Protein AF-M7SM71-F1 (afdb_monomer)

Secondary structure (DSSP, 8-state):
----HHHHHHHHHHHHHHTPPEEEEEEE-TTTTHHHHHHHHHHHH--TT--EEEEEEEGGGHHHHTTT-SEEEE--SEE-TT--EEEETTHHHHHHHHHHH-TT-EEEEE--GGGB--SS-GGGS---B--THHHHHHHHTTT-TTHHHHHHHHHH--SS-------B-EEEEPGGG--EEEETTEEE-HHHHHHHHHHHHHHHHHHHTT-

Organism: Eutypa lata (strain UCR-EL1) (NCBI:txid1287681)

Foldseek 3Di:
DAQDPLVLVVVQVCCVVVVDADEEEFEQEPDPRRSVVNVVSNVVPHDPSRRYHYDYDHLVCLLVSLAPDQEDEEEAQAAELQGKGKAFPSPQVNLVSNCVRPVNHAYEYEYALVRQAAHDDPVVDDFDWDDLVSRLVSCVVVVPPPSVVQVCQVPVVDDPDHDDGTDGTIDIDDLVSHDWYQYPVGIDHSVRSNVSNNVVNVVCCVPPVVD

Sequence (211 aa):
MSSSSTISSSLLESAAALDITLDLRILESRPKCEGASLAAKLLEAAEEKTKLAITLYTDSSAALAADGVDIVLLGADRISAEGDVSNKTGSLPTILSARHVAPDVKIVILSETEKIAGPGSASEHVVEDNDPLEVTAAWDAAGVRGQAAIESSLRSGSGTKRVTVKNIYFEWVPARLIDAYVTEQGLWSSKDIARRSQWIGREMDRFFKDL

Structure (mmCIF, N/CA/C/O backbone):
data_AF-M7SM71-F1
#
_entry.id   AF-M7SM71-F1
#
loop_
_atom_site.group_PDB
_atom_site.id
_atom_site.type_symbol
_atom_site.label_atom_id
_atom_site.label_alt_id
_atom_site.label_comp_id
_atom_site.label_asym_id
_atom_site.label_entity_id
_atom_site.label_seq_id
_atom_site.pdbx_PDB_ins_code
_atom_site.Cartn_x
_atom_site.Cartn_y
_atom_site.Cartn_z
_atom_site.occupancy
_atom_site.B_iso_or_equiv
_atom_site.auth_seq_id
_atom_site.auth_comp_id
_atom_site.auth_asym_id
_atom_site.auth_atom_id
_atom_site.pdbx_PDB_model_num
ATOM 1 N N . MET A 1 1 ? 3.787 -1.892 2.020 1.00 77.75 1 MET A N 1
ATOM 2 C CA . MET A 1 1 ? 4.105 -1.536 0.623 1.00 77.75 1 MET A CA 1
ATOM 3 C C . MET A 1 1 ? 4.899 -0.243 0.552 1.00 77.75 1 MET A C 1
ATOM 5 O O . MET A 1 1 ? 6.058 -0.309 0.165 1.00 77.75 1 MET A O 1
ATOM 9 N N . SER A 1 2 ? 4.330 0.905 0.938 1.00 82.88 2 SER A N 1
ATOM 10 C CA . SER A 1 2 ? 5.046 2.191 0.999 1.00 82.88 2 SER A CA 1
ATOM 11 C C . SER A 1 2 ? 5.462 2.554 2.428 1.00 82.88 2 SER A C 1
ATOM 13 O O . SER A 1 2 ? 4.875 2.070 3.399 1.00 82.88 2 SER A O 1
ATOM 15 N N . SER A 1 3 ? 6.473 3.415 2.568 1.00 84.50 3 SER A N 1
ATOM 16 C CA . SER A 1 3 ? 6.892 3.967 3.865 1.00 84.50 3 SER A CA 1
ATOM 17 C C . SER A 1 3 ? 6.074 5.219 4.204 1.00 84.50 3 SER A C 1
ATOM 19 O O . SER A 1 3 ? 6.547 6.342 4.047 1.00 84.50 3 SER A O 1
ATOM 21 N N . SER A 1 4 ? 4.829 5.024 4.646 1.00 86.38 4 SER A N 1
ATOM 22 C CA . SER A 1 4 ? 3.925 6.113 5.044 1.00 86.38 4 SER A CA 1
ATOM 23 C C . SER A 1 4 ? 4.070 6.455 6.527 1.00 86.38 4 SER A C 1
ATOM 25 O O . SER A 1 4 ? 3.832 5.606 7.387 1.00 86.38 4 SER A O 1
ATOM 27 N N . SER A 1 5 ? 4.413 7.714 6.819 1.00 86.31 5 SER A N 1
ATOM 28 C CA . SER A 1 5 ? 4.486 8.227 8.193 1.00 86.31 5 SER A CA 1
ATOM 29 C C . SER A 1 5 ? 3.117 8.235 8.878 1.00 86.31 5 SER A C 1
ATOM 31 O O . SER A 1 5 ? 3.018 7.873 10.047 1.00 86.31 5 SER A O 1
ATOM 33 N N . THR A 1 6 ? 2.056 8.584 8.142 1.00 88.75 6 THR A N 1
ATOM 34 C CA . THR A 1 6 ? 0.675 8.573 8.648 1.00 88.75 6 THR A CA 1
ATOM 35 C C . THR A 1 6 ? 0.285 7.172 9.108 1.00 88.75 6 THR A C 1
ATOM 37 O O . THR A 1 6 ? -0.186 7.004 10.227 1.00 88.75 6 THR A O 1
ATOM 40 N N . ILE A 1 7 ? 0.576 6.143 8.299 1.00 91.25 7 ILE A N 1
ATOM 41 C CA . ILE A 1 7 ? 0.331 4.748 8.690 1.00 91.25 7 ILE A CA 1
ATOM 42 C C . ILE A 1 7 ? 1.137 4.374 9.931 1.00 91.25 7 ILE A C 1
ATOM 44 O O . ILE A 1 7 ? 0.566 3.816 10.865 1.00 91.25 7 ILE A O 1
ATOM 48 N N . SER A 1 8 ? 2.443 4.662 9.962 1.00 91.69 8 SER A N 1
ATOM 49 C CA . SER A 1 8 ? 3.270 4.257 11.103 1.00 91.69 8 SER A CA 1
ATOM 50 C C . SER A 1 8 ? 2.805 4.889 12.412 1.00 91.69 8 SER A C 1
ATOM 52 O O . SER A 1 8 ? 2.665 4.175 13.402 1.00 91.69 8 SER A O 1
ATOM 54 N N . SER A 1 9 ? 2.511 6.193 12.413 1.00 91.12 9 SER A N 1
ATOM 55 C CA . SER A 1 9 ? 2.060 6.887 13.621 1.00 91.12 9 SER A CA 1
ATOM 56 C C . SER A 1 9 ? 0.685 6.393 14.064 1.00 91.12 9 SER A C 1
ATOM 58 O O . SER A 1 9 ? 0.521 6.019 15.222 1.00 91.12 9 SER A O 1
ATOM 60 N N . SER A 1 10 ? -0.280 6.280 13.143 1.00 91.94 10 SER A N 1
ATOM 61 C CA . SER A 1 10 ? -1.628 5.815 13.486 1.00 91.94 10 SER A CA 1
ATOM 62 C C . SER A 1 10 ? -1.653 4.378 14.009 1.00 91.94 10 SER A C 1
ATOM 64 O O . SER A 1 10 ? -2.439 4.082 14.908 1.00 91.94 10 SER A O 1
ATOM 66 N N . LEU A 1 11 ? -0.807 3.480 13.489 1.00 93.25 11 LEU A N 1
ATOM 67 C CA . LEU A 1 11 ? -0.707 2.109 13.998 1.00 93.25 11 LEU A CA 1
ATOM 68 C C . LEU A 1 11 ? -0.193 2.081 15.442 1.00 93.25 11 LEU A C 1
ATOM 70 O O . LEU A 1 11 ? -0.807 1.433 16.288 1.00 93.25 11 LEU A O 1
ATOM 74 N N . LEU A 1 12 ? 0.894 2.799 15.737 1.00 92.00 12 LEU A N 1
ATOM 75 C CA . LEU A 1 12 ? 1.479 2.827 17.080 1.00 92.00 12 LEU A CA 1
ATOM 76 C C . LEU A 1 12 ? 0.549 3.501 18.096 1.00 92.00 12 LEU A C 1
ATOM 78 O O . LEU A 1 12 ? 0.342 2.965 19.185 1.00 92.00 12 LEU A O 1
ATOM 82 N N . GLU A 1 13 ? -0.079 4.618 17.723 1.00 90.69 13 GLU A N 1
ATOM 83 C CA . GLU A 1 13 ? -1.084 5.286 18.555 1.00 90.69 13 GLU A CA 1
ATOM 84 C C . GLU A 1 13 ? -2.281 4.371 18.836 1.00 90.69 13 GLU A C 1
ATOM 86 O O . GLU A 1 13 ? -2.725 4.265 19.980 1.00 90.69 13 GLU A O 1
ATOM 91 N N . SER A 1 14 ? -2.771 3.650 17.821 1.00 89.81 14 SER A N 1
ATOM 92 C CA . SER A 1 14 ? -3.887 2.710 17.983 1.00 89.81 14 SER A CA 1
ATOM 93 C C . SER A 1 14 ? -3.518 1.537 18.891 1.00 89.81 14 SER A C 1
ATOM 95 O O . SER A 1 14 ? -4.311 1.162 19.753 1.00 89.81 14 SER A O 1
ATOM 97 N N . ALA A 1 15 ? -2.313 0.978 18.744 1.00 91.06 15 ALA A N 1
ATOM 98 C CA . ALA A 1 15 ? -1.826 -0.090 19.615 1.00 91.06 15 ALA A CA 1
ATOM 99 C C . ALA A 1 15 ? -1.763 0.360 21.079 1.00 91.06 15 ALA A C 1
ATOM 101 O O . ALA A 1 15 ? -2.230 -0.353 21.968 1.00 91.06 15 ALA A O 1
ATOM 102 N N . ALA A 1 16 ? -1.236 1.564 21.322 1.00 88.31 16 ALA A N 1
ATOM 103 C CA . ALA A 1 16 ? -1.127 2.136 22.658 1.00 88.31 16 ALA A CA 1
ATOM 104 C C . ALA A 1 16 ? -2.496 2.466 23.274 1.00 88.31 16 ALA A C 1
ATOM 106 O O . ALA A 1 16 ? -2.696 2.243 24.468 1.00 88.31 16 ALA A O 1
ATOM 107 N N . ALA A 1 17 ? -3.434 2.983 22.477 1.00 90.38 17 ALA A N 1
ATOM 108 C CA . ALA A 1 17 ? -4.760 3.376 22.946 1.00 90.38 17 ALA A CA 1
ATOM 109 C C . ALA A 1 17 ? -5.690 2.182 23.217 1.00 90.38 17 ALA A C 1
ATOM 111 O O . ALA A 1 17 ? -6.542 2.266 24.101 1.00 90.38 17 ALA A O 1
ATOM 112 N N . LEU A 1 18 ? -5.549 1.088 22.460 1.00 90.00 18 LEU A N 1
ATOM 113 C CA . LEU A 1 18 ? -6.471 -0.054 22.502 1.00 90.00 18 LEU A CA 1
ATOM 114 C C . LEU A 1 18 ? -5.925 -1.277 23.264 1.00 90.00 18 LEU A C 1
ATOM 116 O O . LEU A 1 18 ? -6.664 -2.243 23.429 1.00 90.00 18 LEU A O 1
ATOM 120 N N . ASP A 1 19 ? -4.665 -1.252 23.717 1.00 87.00 19 ASP A N 1
ATOM 121 C CA . ASP A 1 19 ? -3.950 -2.392 24.333 1.00 87.00 19 ASP A CA 1
ATOM 122 C C . ASP A 1 19 ? -4.073 -3.698 23.518 1.00 87.00 19 ASP A C 1
ATOM 124 O O . ASP A 1 19 ? -4.274 -4.798 24.042 1.00 87.00 19 ASP A O 1
ATOM 128 N N . ILE A 1 20 ? -3.954 -3.567 22.196 1.00 91.25 20 ILE A N 1
ATOM 129 C CA . ILE A 1 20 ? -3.997 -4.686 21.251 1.00 91.25 20 ILE A CA 1
ATOM 130 C C . ILE A 1 20 ? -2.592 -5.133 20.852 1.00 91.25 20 ILE A C 1
ATOM 132 O O . ILE A 1 20 ? -1.638 -4.355 20.865 1.00 91.25 20 ILE A O 1
ATOM 136 N N . THR A 1 21 ? -2.478 -6.395 20.442 1.00 92.69 21 THR A N 1
ATOM 137 C CA . THR A 1 21 ? -1.297 -6.883 19.726 1.00 92.69 21 THR A CA 1
ATOM 138 C C . THR A 1 21 ? -1.461 -6.601 18.240 1.00 92.69 21 THR A C 1
ATOM 140 O O . THR A 1 21 ? -2.446 -7.028 17.640 1.00 92.69 21 THR A O 1
ATOM 143 N N . LEU A 1 22 ? -0.489 -5.919 17.640 1.00 94.50 22 LEU A N 1
ATOM 144 C CA . LEU A 1 22 ? -0.409 -5.746 16.195 1.00 94.50 22 LEU A CA 1
ATOM 145 C C . LEU A 1 22 ? 0.432 -6.869 15.581 1.00 94.50 22 LEU A C 1
ATOM 147 O O . LEU A 1 22 ? 1.632 -6.945 15.841 1.00 94.50 22 LEU A O 1
ATOM 151 N N . ASP A 1 23 ? -0.186 -7.703 14.744 1.00 96.25 23 ASP A N 1
ATOM 152 C CA . ASP A 1 23 ? 0.516 -8.583 13.801 1.00 96.25 23 ASP A CA 1
ATOM 153 C C . ASP A 1 23 ? 0.540 -7.908 12.424 1.00 96.25 23 ASP A C 1
ATOM 155 O O . ASP A 1 23 ? -0.472 -7.831 11.726 1.00 96.25 23 ASP A O 1
ATOM 159 N N . LEU A 1 24 ? 1.690 -7.341 12.059 1.00 97.06 24 LEU A N 1
ATOM 160 C CA . LEU A 1 24 ? 1.868 -6.592 10.822 1.00 97.06 24 LEU A CA 1
ATOM 161 C C . LEU A 1 24 ? 2.611 -7.424 9.783 1.00 97.06 24 LEU A C 1
ATOM 163 O O . LEU A 1 24 ? 3.779 -7.776 9.950 1.00 97.06 24 LEU A O 1
ATOM 167 N N . ARG A 1 25 ? 1.970 -7.630 8.635 1.00 97.88 25 ARG A N 1
ATOM 168 C CA . ARG A 1 25 ? 2.601 -8.217 7.450 1.00 97.88 25 ARG A CA 1
ATOM 169 C C . ARG A 1 25 ? 2.904 -7.118 6.447 1.00 97.88 25 ARG A C 1
ATOM 171 O O . ARG A 1 25 ? 2.008 -6.554 5.820 1.00 97.88 25 ARG A O 1
ATOM 178 N N . ILE A 1 26 ? 4.181 -6.780 6.320 1.00 97.56 26 ILE A N 1
ATOM 179 C CA . ILE A 1 26 ? 4.635 -5.655 5.509 1.00 97.56 26 ILE A CA 1
ATOM 180 C C . ILE A 1 26 ? 5.231 -6.188 4.214 1.00 97.56 26 ILE A C 1
ATOM 182 O O . ILE A 1 26 ? 6.253 -6.866 4.207 1.00 97.56 26 ILE A O 1
ATOM 186 N N . LEU A 1 27 ? 4.597 -5.830 3.102 1.00 97.19 27 LEU A N 1
ATOM 187 C CA . LEU A 1 27 ? 5.165 -6.048 1.780 1.00 97.19 27 LEU A CA 1
ATOM 188 C C . LEU A 1 27 ? 6.258 -5.008 1.483 1.00 97.19 27 LEU A C 1
ATOM 190 O O . LEU A 1 27 ? 6.030 -3.796 1.622 1.00 97.19 27 LEU A O 1
ATOM 194 N N . GLU A 1 28 ? 7.416 -5.490 1.056 1.00 94.56 28 GLU A N 1
ATOM 195 C CA . GLU A 1 28 ? 8.592 -4.734 0.647 1.00 94.56 28 GLU A CA 1
ATOM 196 C C . GLU A 1 28 ? 8.590 -4.558 -0.877 1.00 94.56 28 GLU A C 1
ATOM 198 O O . GLU A 1 28 ? 8.657 -5.528 -1.632 1.00 94.56 28 GLU A O 1
ATOM 203 N N . SER A 1 29 ? 8.418 -3.306 -1.310 1.00 91.44 29 SER A N 1
ATOM 204 C CA . SER A 1 29 ? 8.202 -2.936 -2.707 1.00 91.44 29 SER A CA 1
ATOM 205 C C . SER A 1 29 ? 9.512 -2.666 -3.437 1.00 91.44 29 SER A C 1
ATOM 207 O O . SER A 1 29 ? 10.351 -1.876 -2.993 1.00 91.44 29 SER A O 1
ATOM 209 N N . ARG A 1 30 ? 9.677 -3.265 -4.616 1.00 92.50 30 ARG A N 1
ATOM 210 C CA . ARG A 1 30 ? 10.763 -2.894 -5.530 1.00 92.50 30 ARG A CA 1
ATOM 211 C C . ARG A 1 30 ? 10.477 -1.533 -6.194 1.00 92.50 30 ARG A C 1
ATOM 213 O O . ARG A 1 30 ? 9.318 -1.178 -6.384 1.00 92.50 30 ARG A O 1
ATOM 220 N N . PRO A 1 31 ? 11.517 -0.773 -6.592 1.00 92.31 31 PRO A N 1
ATOM 221 C CA . PRO A 1 31 ? 12.944 -1.069 -6.430 1.00 92.31 31 PRO A CA 1
ATOM 222 C C . PRO A 1 31 ? 13.561 -0.554 -5.117 1.00 92.31 31 PRO A C 1
ATOM 224 O O . PRO A 1 31 ? 14.671 -0.963 -4.793 1.00 92.31 31 PRO A O 1
ATOM 227 N N . LYS A 1 32 ? 12.877 0.334 -4.379 1.00 91.81 32 LYS A N 1
ATOM 228 C CA . LYS A 1 32 ? 13.435 1.060 -3.217 1.00 91.81 32 LYS A CA 1
ATOM 229 C C . LYS A 1 32 ? 13.312 0.342 -1.873 1.00 91.81 32 LYS A C 1
ATOM 231 O O . LYS A 1 32 ? 13.827 0.844 -0.878 1.00 91.81 32 LYS A O 1
ATOM 236 N N . CYS A 1 33 ? 12.642 -0.801 -1.833 1.00 93.75 33 CYS A N 1
ATOM 237 C CA . CYS A 1 33 ? 12.497 -1.624 -0.639 1.00 93.75 33 CYS A CA 1
ATOM 238 C C . CYS A 1 33 ? 11.790 -0.898 0.524 1.00 93.75 33 CYS A C 1
ATOM 240 O O . CYS A 1 33 ? 12.091 -1.127 1.695 1.00 93.75 33 CYS A O 1
ATOM 242 N N . GLU A 1 34 ? 10.830 -0.012 0.226 1.00 93.81 34 GLU A N 1
ATOM 243 C CA . GLU A 1 34 ? 10.253 0.922 1.213 1.00 93.81 34 GLU A CA 1
ATOM 244 C C . GLU A 1 34 ? 9.538 0.225 2.387 1.00 93.81 34 GLU A C 1
ATOM 246 O O . GLU A 1 34 ? 9.413 0.800 3.471 1.00 93.81 34 GLU A O 1
ATOM 251 N N . GLY A 1 35 ? 9.091 -1.022 2.206 1.00 95.19 35 GLY A N 1
ATOM 252 C CA . GLY A 1 35 ? 8.514 -1.824 3.289 1.00 95.19 35 GLY A CA 1
ATOM 253 C C . GLY A 1 35 ? 9.515 -2.127 4.407 1.00 95.19 35 GLY A C 1
ATOM 254 O O . GLY A 1 35 ? 9.149 -2.057 5.579 1.00 95.19 35 GLY A O 1
ATOM 255 N N . ALA A 1 36 ? 10.788 -2.364 4.077 1.00 95.50 36 ALA A N 1
ATOM 256 C CA . ALA A 1 36 ? 11.839 -2.521 5.082 1.00 95.50 36 ALA A CA 1
ATOM 257 C C . ALA A 1 36 ? 12.058 -1.217 5.867 1.00 95.50 36 ALA A C 1
ATOM 259 O O . ALA A 1 36 ? 12.179 -1.244 7.090 1.00 95.50 36 ALA A O 1
ATOM 260 N N . SER A 1 37 ? 12.020 -0.062 5.190 1.00 95.44 37 SER A N 1
ATOM 261 C CA . SER A 1 37 ? 12.097 1.244 5.856 1.00 95.44 37 SER A CA 1
ATOM 262 C C . SER A 1 37 ? 10.906 1.502 6.783 1.00 95.44 37 SER A C 1
ATOM 264 O O . SER A 1 37 ? 11.079 2.091 7.845 1.00 95.44 37 SER A O 1
ATOM 266 N N . LEU A 1 38 ? 9.695 1.071 6.409 1.00 95.56 38 LEU A N 1
ATOM 267 C CA . LEU A 1 38 ? 8.523 1.145 7.287 1.00 95.56 38 LEU A CA 1
ATOM 268 C C . LEU A 1 38 ? 8.698 0.273 8.537 1.00 95.56 38 LEU A C 1
ATOM 270 O O . LEU A 1 38 ? 8.451 0.748 9.641 1.00 95.56 38 LEU A O 1
ATOM 274 N N . ALA A 1 39 ? 9.143 -0.975 8.368 1.00 96.38 39 ALA A N 1
ATOM 275 C CA . ALA A 1 39 ? 9.392 -1.880 9.487 1.00 96.38 39 ALA A CA 1
ATOM 276 C C . ALA A 1 39 ? 10.436 -1.310 10.458 1.00 96.38 39 ALA A C 1
ATOM 278 O O . ALA A 1 39 ? 10.209 -1.320 11.665 1.00 96.38 39 ALA A O 1
ATOM 279 N N . ALA A 1 40 ? 11.533 -0.749 9.938 1.00 96.00 40 ALA A N 1
ATOM 280 C CA . ALA A 1 40 ? 12.556 -0.095 10.753 1.00 96.00 40 ALA A CA 1
ATOM 281 C C . ALA A 1 40 ? 11.981 1.079 11.564 1.00 96.00 40 ALA A C 1
ATOM 283 O O . ALA A 1 40 ? 12.134 1.106 12.781 1.00 96.00 40 ALA A O 1
ATOM 284 N N . LYS A 1 41 ? 11.236 1.989 10.919 1.00 95.50 41 LYS A N 1
ATOM 285 C CA . LYS A 1 41 ? 10.583 3.124 11.599 1.00 95.50 41 LYS A CA 1
ATOM 286 C C . LYS A 1 41 ? 9.636 2.677 12.712 1.00 95.50 41 LYS A C 1
ATOM 288 O O . LYS A 1 41 ? 9.615 3.286 13.774 1.00 95.50 41 LYS A O 1
ATOM 293 N N . LEU A 1 42 ? 8.846 1.629 12.471 1.00 95.50 42 LEU A N 1
ATOM 294 C CA . LEU A 1 42 ? 7.919 1.087 13.466 1.00 95.50 42 LEU A CA 1
ATOM 295 C C . LEU A 1 42 ? 8.658 0.519 14.681 1.00 95.50 42 LEU A C 1
ATOM 297 O O . LEU A 1 42 ? 8.234 0.763 15.803 1.00 95.50 42 LEU A O 1
ATOM 301 N N . LEU A 1 43 ? 9.763 -0.201 14.466 1.00 94.94 43 LEU A N 1
ATOM 302 C CA . LEU A 1 43 ? 10.587 -0.734 15.553 1.00 94.94 43 LEU A CA 1
ATOM 303 C C . LEU A 1 43 ? 11.272 0.373 16.360 1.00 94.94 43 LEU A C 1
ATOM 305 O O . LEU A 1 43 ? 11.343 0.273 17.578 1.00 94.94 43 LEU A O 1
ATOM 309 N N . GLU A 1 44 ? 11.762 1.421 15.695 1.00 94.81 44 GLU A N 1
ATOM 310 C CA . GLU A 1 44 ? 12.418 2.556 16.356 1.00 94.81 44 GLU A CA 1
ATOM 311 C C . GLU A 1 44 ? 11.440 3.417 17.167 1.00 94.81 44 GLU A C 1
ATOM 313 O O . GLU A 1 44 ? 11.812 3.944 18.214 1.00 94.81 44 GLU A O 1
ATOM 318 N N . ALA A 1 45 ? 10.203 3.575 16.689 1.00 94.31 45 ALA A N 1
ATOM 319 C CA . ALA A 1 45 ? 9.199 4.430 17.319 1.00 94.31 45 ALA A CA 1
ATOM 320 C C . ALA A 1 45 ? 8.298 3.702 18.333 1.00 94.31 45 ALA A C 1
ATOM 322 O O . ALA A 1 45 ? 7.609 4.363 19.109 1.00 94.31 45 ALA A O 1
ATOM 323 N N . ALA A 1 46 ? 8.264 2.366 18.334 1.00 93.38 46 ALA A N 1
ATOM 324 C CA . ALA A 1 46 ? 7.447 1.599 19.269 1.00 93.38 46 ALA A CA 1
ATOM 325 C C . ALA A 1 46 ? 7.955 1.736 20.715 1.00 93.38 46 ALA A C 1
ATOM 327 O O . ALA A 1 46 ? 9.125 1.505 21.012 1.00 93.38 46 ALA A O 1
ATOM 328 N N . GLU A 1 47 ? 7.050 2.054 21.642 1.00 90.94 47 GLU A N 1
ATOM 329 C CA . GLU A 1 47 ? 7.350 2.041 23.078 1.00 90.94 47 GLU A CA 1
ATOM 330 C C . GLU A 1 47 ? 7.545 0.601 23.585 1.00 90.94 47 GLU A C 1
ATOM 332 O O . GLU A 1 47 ? 6.933 -0.322 23.049 1.00 90.94 47 GLU A O 1
ATOM 337 N N . GLU A 1 48 ? 8.294 0.400 24.677 1.00 88.19 48 GLU A N 1
ATOM 338 C CA . GLU A 1 48 ? 8.599 -0.936 25.235 1.00 88.19 48 GLU A CA 1
ATOM 339 C C . GLU A 1 48 ? 7.360 -1.798 25.539 1.00 88.19 48 GLU A C 1
ATOM 341 O O . GLU A 1 48 ? 7.407 -3.023 25.447 1.00 88.19 48 GLU A O 1
ATOM 346 N N . LYS A 1 49 ? 6.234 -1.169 25.897 1.00 89.19 49 LYS A N 1
ATOM 347 C CA . LYS A 1 49 ? 4.962 -1.858 26.179 1.00 89.19 49 LYS A CA 1
ATOM 348 C C . LYS A 1 49 ? 4.162 -2.225 24.922 1.00 89.19 49 LYS A C 1
ATOM 350 O O . LYS A 1 49 ? 3.134 -2.891 25.036 1.00 89.19 49 LYS A O 1
ATOM 355 N N . THR A 1 50 ? 4.582 -1.766 23.744 1.00 91.56 50 THR A N 1
ATOM 356 C CA . THR A 1 50 ? 3.863 -1.989 22.486 1.00 91.56 50 THR A CA 1
ATOM 357 C C . THR A 1 50 ? 3.999 -3.449 22.070 1.00 91.56 50 THR A C 1
ATOM 359 O O . THR A 1 50 ? 5.096 -3.937 21.803 1.00 91.56 50 THR A O 1
ATOM 362 N N . LYS A 1 51 ? 2.874 -4.162 21.982 1.00 93.19 51 LYS A N 1
ATOM 363 C CA . LYS A 1 51 ? 2.832 -5.553 21.517 1.00 93.19 51 LYS A CA 1
ATOM 364 C C . LYS A 1 51 ? 2.822 -5.568 19.988 1.00 93.19 51 LYS A C 1
ATOM 366 O O . LYS A 1 51 ? 1.763 -5.479 19.371 1.00 93.19 51 LYS A O 1
ATOM 371 N N . LEU A 1 52 ? 4.004 -5.649 19.384 1.00 94.81 52 LEU A N 1
ATOM 372 C CA . LEU A 1 52 ? 4.195 -5.538 17.938 1.00 94.81 52 LEU A CA 1
ATOM 373 C C . LEU A 1 52 ? 4.967 -6.742 17.387 1.00 94.81 52 LEU A C 1
ATOM 375 O O . LEU A 1 52 ? 6.109 -6.986 17.772 1.00 94.81 52 LEU A O 1
ATOM 379 N N . ALA A 1 53 ? 4.353 -7.468 16.458 1.00 96.06 53 ALA A N 1
ATOM 380 C CA . ALA A 1 53 ? 4.992 -8.486 15.636 1.00 96.06 53 ALA A CA 1
ATOM 381 C C . ALA A 1 53 ? 5.019 -8.002 14.181 1.00 96.06 53 ALA A C 1
ATOM 383 O O . ALA A 1 53 ? 4.006 -7.539 13.662 1.00 96.06 53 ALA A O 1
ATOM 384 N N . ILE A 1 54 ? 6.179 -8.083 13.524 1.00 97.38 54 ILE A N 1
ATOM 385 C CA . ILE A 1 54 ? 6.338 -7.680 12.123 1.00 97.38 54 ILE A CA 1
ATOM 386 C C . ILE A 1 54 ? 6.893 -8.854 11.323 1.00 97.38 54 ILE A C 1
ATOM 388 O O . ILE A 1 54 ? 7.960 -9.378 11.642 1.00 97.38 54 ILE A O 1
ATOM 392 N N . THR A 1 55 ? 6.211 -9.202 10.235 1.00 98.06 55 THR A N 1
ATOM 393 C CA . THR A 1 55 ? 6.705 -10.125 9.210 1.00 98.06 55 THR A CA 1
ATOM 394 C C . THR A 1 55 ? 6.876 -9.377 7.890 1.00 98.06 55 THR A C 1
ATOM 396 O O . THR A 1 55 ? 5.931 -8.772 7.382 1.00 98.06 55 THR A O 1
ATOM 399 N N . LEU A 1 56 ? 8.082 -9.412 7.320 1.00 97.88 56 LEU A N 1
ATOM 400 C CA . LEU A 1 56 ? 8.379 -8.824 6.012 1.00 97.88 56 LEU A CA 1
ATOM 401 C C . LEU A 1 56 ? 8.205 -9.861 4.900 1.00 97.88 56 LEU A C 1
ATOM 403 O O . LEU A 1 56 ? 8.699 -10.983 4.999 1.00 97.88 56 LEU A O 1
ATOM 407 N N . TYR A 1 57 ? 7.545 -9.456 3.823 1.00 97.81 57 TYR A N 1
ATOM 408 C CA . TYR A 1 57 ? 7.344 -10.249 2.614 1.00 97.81 57 TYR A CA 1
ATOM 409 C C . TYR A 1 57 ? 7.803 -9.448 1.402 1.00 97.81 57 TYR A C 1
ATOM 411 O O . TYR A 1 57 ? 7.682 -8.226 1.384 1.00 97.81 57 TYR A O 1
ATOM 419 N N . THR A 1 58 ? 8.262 -10.119 0.351 1.00 96.06 58 THR A N 1
ATOM 420 C CA . THR A 1 58 ? 8.411 -9.457 -0.950 1.00 96.06 58 THR A CA 1
ATOM 421 C C . THR A 1 58 ? 7.033 -9.074 -1.491 1.00 96.06 58 THR A C 1
ATOM 423 O O . THR A 1 58 ? 6.054 -9.788 -1.262 1.00 96.06 58 THR A O 1
ATOM 426 N N . ASP A 1 59 ? 6.943 -7.978 -2.239 1.00 93.75 59 ASP A N 1
ATOM 427 C CA . ASP A 1 59 ? 5.719 -7.559 -2.939 1.00 93.75 59 ASP A CA 1
ATOM 428 C C . ASP A 1 59 ? 5.065 -8.682 -3.773 1.00 93.75 59 ASP A C 1
ATOM 430 O O . ASP A 1 59 ? 3.848 -8.862 -3.738 1.00 93.75 59 ASP A O 1
ATOM 434 N N . SER A 1 60 ? 5.864 -9.516 -4.442 1.00 95.56 60 SER A N 1
ATOM 435 C CA . SER A 1 60 ? 5.399 -10.696 -5.193 1.00 95.56 60 SER A CA 1
ATOM 436 C C . SER A 1 60 ? 4.721 -11.782 -4.342 1.00 95.56 60 SER A C 1
ATOM 438 O O . SER A 1 60 ? 3.995 -12.616 -4.879 1.00 95.56 60 SER A O 1
ATOM 440 N N . SER A 1 61 ? 4.915 -11.766 -3.022 1.00 97.44 61 SER A N 1
ATOM 441 C CA . SER A 1 61 ? 4.314 -12.719 -2.082 1.00 97.44 61 SER A CA 1
ATOM 442 C C . SER A 1 61 ? 2.979 -12.229 -1.511 1.00 97.44 61 SER A C 1
ATOM 444 O O . SER A 1 61 ? 2.512 -12.779 -0.516 1.00 97.44 61 SER A O 1
ATOM 446 N N . ALA A 1 62 ? 2.346 -11.216 -2.118 1.00 97.12 62 ALA A N 1
ATOM 447 C CA . ALA A 1 62 ? 1.135 -10.572 -1.601 1.00 97.12 62 ALA A CA 1
ATOM 448 C C . ALA A 1 62 ? 0.007 -11.546 -1.224 1.00 97.12 62 ALA A C 1
ATOM 450 O O . ALA A 1 62 ? -0.603 -11.384 -0.174 1.00 97.12 62 ALA A O 1
ATOM 451 N N . ALA A 1 63 ? -0.244 -12.582 -2.028 1.00 97.81 63 ALA A N 1
ATOM 452 C CA . ALA A 1 63 ? -1.261 -13.590 -1.718 1.00 97.81 63 ALA A CA 1
ATOM 453 C C . ALA A 1 63 ? -0.911 -14.436 -0.484 1.00 97.81 63 ALA A C 1
ATOM 455 O O . ALA A 1 63 ? -1.777 -14.706 0.336 1.00 97.81 63 ALA A O 1
ATOM 456 N N . LEU A 1 64 ? 0.360 -14.811 -0.313 1.00 98.19 64 LEU A N 1
ATOM 457 C CA . LEU A 1 64 ? 0.809 -15.553 0.871 1.00 98.19 64 LEU A CA 1
ATOM 458 C C . LEU A 1 64 ? 0.772 -14.667 2.119 1.00 98.19 64 LEU A C 1
ATOM 460 O O . LEU A 1 64 ? 0.370 -15.108 3.189 1.00 98.19 64 LEU A O 1
ATOM 464 N N . ALA A 1 65 ? 1.166 -13.401 1.973 1.00 97.62 65 ALA A N 1
ATOM 465 C CA . ALA A 1 65 ? 1.114 -12.429 3.052 1.00 97.62 65 ALA A CA 1
ATOM 466 C C . ALA A 1 65 ? -0.327 -12.110 3.468 1.00 97.62 65 ALA A C 1
ATOM 468 O O . ALA A 1 65 ? -0.569 -11.872 4.644 1.00 97.62 65 ALA A O 1
ATOM 469 N N . ALA A 1 66 ? -1.280 -12.112 2.536 1.00 97.69 66 ALA A N 1
ATOM 470 C CA . ALA A 1 66 ? -2.678 -11.797 2.814 1.00 97.69 66 ALA A CA 1
ATOM 471 C C . ALA A 1 66 ? -3.492 -12.978 3.374 1.00 97.69 66 ALA A C 1
ATOM 473 O O . ALA A 1 66 ? -4.646 -12.790 3.745 1.00 97.69 66 ALA A O 1
ATOM 474 N N . ASP A 1 67 ? -2.929 -14.184 3.453 1.00 96.56 67 ASP A N 1
ATOM 475 C CA . ASP A 1 67 ? -3.653 -15.348 3.968 1.00 96.56 67 ASP A CA 1
ATOM 476 C C . ASP A 1 67 ? -4.028 -15.177 5.451 1.00 96.56 67 ASP A C 1
ATOM 478 O O . ASP A 1 67 ? -3.162 -15.058 6.318 1.00 96.56 67 ASP A O 1
ATOM 482 N N . GLY A 1 68 ? -5.324 -15.134 5.756 1.00 95.19 68 GLY A N 1
ATOM 483 C CA . GLY A 1 68 ? -5.811 -14.932 7.123 1.00 95.19 68 GLY A CA 1
ATOM 484 C C . GLY A 1 68 ? -5.551 -13.539 7.714 1.00 95.19 68 GLY A C 1
ATOM 485 O O . GLY A 1 68 ? -5.496 -13.422 8.934 1.00 95.19 68 GLY A O 1
ATOM 486 N N . VAL A 1 69 ? -5.364 -12.495 6.892 1.00 97.25 69 VAL A N 1
ATOM 487 C CA . VAL A 1 69 ? -5.315 -11.106 7.392 1.00 97.25 69 VAL A CA 1
ATOM 488 C C . VAL A 1 69 ? -6.719 -10.526 7.558 1.00 97.25 69 VAL A C 1
ATOM 490 O O . VAL A 1 69 ? -7.576 -10.695 6.691 1.00 97.25 69 VAL A O 1
ATOM 493 N N . ASP A 1 70 ? -6.940 -9.779 8.639 1.00 97.38 70 ASP A N 1
ATOM 494 C CA . ASP A 1 70 ? -8.227 -9.121 8.899 1.00 97.38 70 ASP A CA 1
ATOM 495 C C . ASP A 1 70 ? -8.411 -7.851 8.054 1.00 97.38 70 ASP A C 1
ATOM 497 O O . ASP A 1 70 ? -9.507 -7.536 7.579 1.00 97.38 70 ASP A O 1
ATOM 501 N N . ILE A 1 71 ? -7.323 -7.095 7.872 1.00 97.50 71 ILE A N 1
ATOM 502 C CA . ILE A 1 71 ? -7.330 -5.772 7.247 1.00 97.50 71 ILE A CA 1
ATOM 503 C C . ILE A 1 71 ? -6.128 -5.630 6.314 1.00 97.50 71 ILE A C 1
ATOM 505 O O . ILE A 1 71 ? -4.987 -5.882 6.699 1.00 97.50 71 ILE A O 1
ATOM 509 N N . VAL A 1 72 ? -6.376 -5.133 5.104 1.00 97.75 72 VAL A N 1
ATOM 510 C CA . VAL A 1 72 ? -5.351 -4.508 4.264 1.00 97.75 72 VAL A CA 1
ATOM 511 C C . VAL A 1 72 ? -5.464 -3.002 4.438 1.00 97.75 72 VAL A C 1
ATOM 513 O O . VAL A 1 72 ? -6.467 -2.398 4.054 1.00 97.75 72 VAL A O 1
ATOM 516 N N . LEU A 1 73 ? -4.421 -2.402 5.005 1.00 97.00 73 LEU A N 1
ATOM 517 C CA . LEU A 1 73 ? -4.316 -0.963 5.205 1.00 97.00 73 LEU A CA 1
ATOM 518 C C . LEU A 1 73 ? -3.395 -0.358 4.143 1.00 97.00 73 LEU A C 1
ATOM 520 O O . LEU A 1 73 ? -2.224 -0.734 4.048 1.00 97.00 73 LEU A O 1
ATOM 524 N N . LEU A 1 74 ? -3.907 0.589 3.359 1.00 96.00 74 LEU A N 1
ATOM 525 C CA . LEU A 1 74 ? -3.122 1.341 2.380 1.00 96.00 74 LEU A CA 1
ATOM 526 C C . LEU A 1 74 ? -3.174 2.837 2.658 1.00 96.00 74 LEU A C 1
ATOM 528 O O . LEU A 1 74 ? -4.143 3.352 3.208 1.00 96.00 74 LEU A O 1
ATOM 532 N N . GLY A 1 75 ? -2.123 3.530 2.229 1.00 95.06 75 GLY A N 1
ATOM 533 C CA . GLY A 1 75 ? -2.136 4.980 2.116 1.00 95.06 75 GLY A CA 1
ATOM 534 C C . GLY A 1 75 ? -2.784 5.409 0.804 1.00 95.06 75 GLY A C 1
ATOM 535 O O . GLY A 1 75 ? -3.205 4.576 -0.003 1.00 95.06 75 GLY A O 1
ATOM 536 N N . ALA A 1 76 ? -2.806 6.715 0.570 1.00 94.56 76 ALA A N 1
ATOM 537 C CA . ALA A 1 76 ? -3.107 7.267 -0.741 1.00 94.56 76 ALA A CA 1
ATOM 538 C C . ALA A 1 76 ? -2.180 8.446 -1.030 1.00 94.56 76 ALA A C 1
ATOM 540 O O . ALA A 1 76 ? -2.062 9.360 -0.211 1.00 94.56 76 ALA A O 1
ATOM 541 N N . ASP A 1 77 ? -1.573 8.431 -2.211 1.00 93.06 77 ASP A N 1
ATOM 542 C CA . ASP A 1 77 ? -0.895 9.590 -2.788 1.00 93.06 77 ASP A CA 1
ATOM 543 C C . ASP A 1 77 ? -1.921 10.547 -3.405 1.00 93.06 77 ASP A C 1
ATOM 545 O O . ASP A 1 77 ? -1.755 11.767 -3.365 1.00 93.06 77 ASP A O 1
ATOM 549 N N . ARG A 1 78 ? -3.024 9.998 -3.932 1.00 93.88 78 ARG A N 1
ATOM 550 C CA . ARG A 1 78 ? -4.162 10.760 -4.456 1.00 93.88 78 ARG A CA 1
ATOM 551 C C . ARG A 1 78 ? -5.448 9.944 -4.391 1.00 93.88 78 ARG A C 1
ATOM 553 O O . ARG A 1 78 ? -5.420 8.727 -4.551 1.00 93.88 78 ARG A O 1
ATOM 560 N N . ILE A 1 79 ? -6.580 10.621 -4.230 1.00 95.62 79 ILE A N 1
ATOM 561 C CA . ILE A 1 79 ? -7.920 10.028 -4.292 1.00 95.62 79 ILE A CA 1
ATOM 562 C C . ILE A 1 79 ? -8.739 10.780 -5.349 1.00 95.62 79 ILE A C 1
ATOM 564 O O . ILE A 1 79 ? -8.788 12.010 -5.320 1.00 95.62 79 ILE A O 1
ATOM 568 N N . SER A 1 80 ? -9.350 10.071 -6.300 1.00 95.50 80 SER A N 1
ATOM 569 C CA . SER A 1 80 ? -10.194 10.675 -7.341 1.00 95.50 80 SER A CA 1
ATOM 570 C C . SER A 1 80 ? -11.534 11.169 -6.784 1.00 95.50 80 SER A C 1
ATOM 572 O O . SER A 1 80 ? -11.901 10.877 -5.643 1.00 95.50 80 SER A O 1
ATOM 574 N N . ALA A 1 81 ? -12.303 11.887 -7.607 1.00 94.50 81 ALA A N 1
ATOM 575 C CA . ALA A 1 81 ? -13.656 12.314 -7.254 1.00 94.50 81 ALA A CA 1
ATOM 576 C C . ALA A 1 81 ? -14.603 11.125 -6.992 1.00 94.50 81 ALA A C 1
ATOM 578 O O . ALA A 1 81 ? -15.524 11.222 -6.180 1.00 94.50 81 ALA A O 1
ATOM 579 N N . GLU A 1 82 ? -14.358 9.996 -7.655 1.00 94.06 82 GLU A N 1
ATOM 580 C CA . GLU A 1 82 ? -15.103 8.742 -7.536 1.00 94.06 82 GLU A CA 1
ATOM 581 C C . GLU A 1 82 ? -14.627 7.865 -6.366 1.00 94.06 82 GLU A C 1
ATOM 583 O O . GLU A 1 82 ? -15.286 6.880 -6.024 1.00 94.06 82 GLU A O 1
ATOM 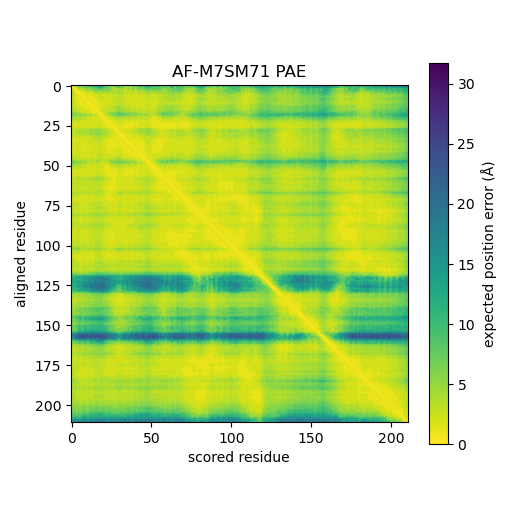588 N N . GLY A 1 83 ? -13.510 8.228 -5.728 1.00 95.62 83 GLY A N 1
ATOM 589 C CA . GLY A 1 83 ? -12.889 7.466 -4.647 1.00 95.62 83 GLY A CA 1
ATOM 590 C C . GLY A 1 83 ? -11.837 6.455 -5.103 1.00 95.62 83 GLY A C 1
ATOM 591 O O . GLY A 1 83 ? -11.355 5.680 -4.278 1.00 95.62 83 GLY A O 1
ATOM 592 N N . ASP A 1 84 ? -11.456 6.428 -6.380 1.00 95.94 84 ASP A N 1
ATOM 593 C CA . ASP A 1 84 ? -10.327 5.604 -6.809 1.00 95.94 84 ASP A CA 1
ATOM 594 C C . ASP A 1 84 ? -9.053 6.110 -6.128 1.00 95.94 84 ASP A C 1
ATOM 596 O O . ASP A 1 84 ? -8.860 7.316 -5.967 1.00 95.94 84 ASP A O 1
ATOM 600 N N . VAL A 1 85 ? -8.183 5.200 -5.703 1.00 95.62 85 VAL A N 1
ATOM 601 C CA . VAL A 1 85 ? -6.978 5.544 -4.943 1.00 95.62 85 VAL A CA 1
ATOM 602 C C . VAL A 1 85 ? -5.747 5.304 -5.789 1.00 95.62 85 VAL A C 1
ATOM 604 O O . VAL A 1 85 ? -5.488 4.175 -6.193 1.00 95.62 85 VAL A O 1
ATOM 607 N N . SER A 1 86 ? -4.969 6.356 -6.016 1.00 94.31 86 SER A N 1
ATOM 608 C CA . SER A 1 86 ? -3.603 6.237 -6.508 1.00 94.31 86 SER A CA 1
ATOM 609 C C . SER A 1 86 ? -2.676 6.026 -5.318 1.00 94.31 86 SER A C 1
ATOM 611 O O . SER A 1 86 ? -2.657 6.834 -4.384 1.00 94.31 86 SER A O 1
ATOM 613 N N . ASN A 1 87 ? -1.929 4.930 -5.335 1.00 93.62 87 ASN A N 1
ATOM 614 C CA . ASN A 1 87 ? -0.912 4.618 -4.334 1.00 93.62 87 ASN A CA 1
ATOM 615 C C . ASN A 1 87 ? 0.239 3.858 -5.002 1.00 93.62 87 ASN A C 1
ATOM 617 O O . ASN A 1 87 ? 0.146 3.476 -6.174 1.00 93.62 87 ASN A O 1
ATOM 621 N N . LYS A 1 88 ? 1.327 3.630 -4.259 1.00 91.81 88 LYS A N 1
ATOM 622 C CA . LYS A 1 88 ? 2.507 2.919 -4.764 1.00 91.81 88 LYS A CA 1
ATOM 623 C C . LYS A 1 88 ? 2.144 1.610 -5.483 1.00 91.81 88 LYS A C 1
ATOM 625 O O . LYS A 1 88 ? 1.348 0.816 -4.969 1.00 91.81 88 LYS A O 1
ATOM 630 N N . THR A 1 89 ? 2.768 1.372 -6.635 1.00 92.94 89 THR A N 1
ATOM 631 C CA . THR A 1 89 ? 2.626 0.151 -7.436 1.00 92.94 89 THR A CA 1
ATOM 632 C C . THR A 1 89 ? 2.797 -1.115 -6.597 1.00 92.94 89 THR A C 1
ATOM 634 O O . THR A 1 89 ? 3.650 -1.210 -5.714 1.00 92.94 89 THR A O 1
ATOM 637 N N . GLY A 1 90 ? 1.946 -2.092 -6.894 1.00 93.69 90 GLY A N 1
ATOM 638 C CA . GLY A 1 90 ? 1.707 -3.316 -6.148 1.00 93.69 90 GLY A CA 1
ATOM 639 C C . GLY A 1 90 ? 0.529 -3.215 -5.161 1.00 93.69 90 GLY A C 1
ATOM 640 O O . GLY A 1 90 ? 0.084 -4.244 -4.650 1.00 93.69 90 GLY A O 1
ATOM 641 N N . SER A 1 91 ? -0.038 -2.028 -4.930 1.00 95.69 91 SER A N 1
ATOM 642 C CA . SER A 1 91 ? -1.282 -1.833 -4.167 1.00 95.69 91 SER A CA 1
ATOM 643 C C . SER A 1 91 ? -2.476 -2.590 -4.753 1.00 95.69 91 SER A C 1
ATOM 645 O O . SER A 1 91 ? -3.191 -3.276 -4.019 1.00 95.69 91 SER A O 1
ATOM 647 N N . LEU A 1 92 ? -2.686 -2.515 -6.070 1.00 96.62 92 LEU A N 1
ATOM 648 C CA . LEU A 1 92 ? -3.793 -3.196 -6.741 1.00 96.62 92 LEU A CA 1
ATOM 649 C C . LEU A 1 92 ? -3.613 -4.725 -6.704 1.00 96.62 92 LEU A C 1
ATOM 651 O O . LEU A 1 92 ? -4.536 -5.397 -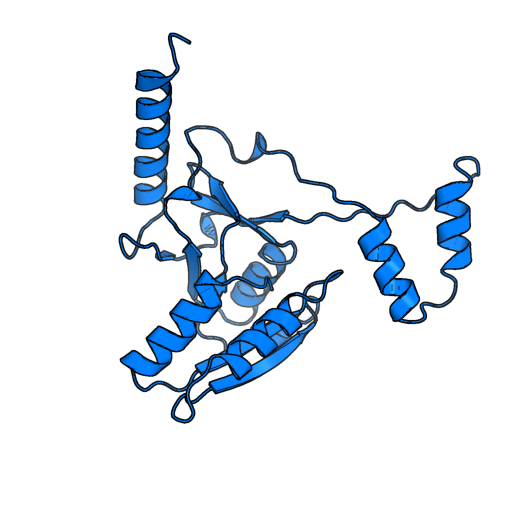6.238 1.00 96.62 92 LEU A O 1
ATOM 655 N N . PRO A 1 93 ? -2.456 -5.305 -7.089 1.00 96.94 93 PRO A N 1
ATOM 656 C CA . PRO A 1 93 ? -2.182 -6.727 -6.885 1.00 96.94 93 PRO A CA 1
ATOM 657 C C . PRO A 1 93 ? -2.365 -7.188 -5.436 1.00 96.94 93 PRO A C 1
ATOM 659 O O . PRO A 1 93 ? -2.890 -8.279 -5.219 1.00 96.94 93 PRO A O 1
ATOM 662 N N . THR A 1 94 ? -1.992 -6.365 -4.450 1.00 97.50 94 THR A N 1
ATOM 663 C CA . THR A 1 94 ? -2.180 -6.680 -3.024 1.00 97.50 94 THR A CA 1
ATOM 664 C C . THR A 1 94 ? -3.654 -6.826 -2.677 1.00 97.50 94 THR A C 1
ATOM 666 O O . THR A 1 94 ? -4.051 -7.845 -2.118 1.00 97.50 94 THR A O 1
ATOM 669 N N . ILE A 1 95 ? -4.486 -5.852 -3.056 1.00 97.94 95 ILE A N 1
ATOM 670 C CA . ILE A 1 95 ? -5.927 -5.898 -2.782 1.00 97.94 95 ILE A CA 1
ATOM 671 C C . ILE A 1 95 ? -6.592 -7.055 -3.521 1.00 97.94 95 ILE A C 1
ATOM 673 O O . ILE A 1 95 ? -7.397 -7.772 -2.931 1.00 97.94 95 ILE A O 1
ATOM 677 N N . LEU A 1 96 ? -6.260 -7.260 -4.797 1.00 98.00 96 LEU A N 1
ATOM 678 C CA . LEU A 1 96 ? -6.814 -8.366 -5.579 1.00 98.00 96 LEU A CA 1
ATOM 679 C C . LEU A 1 96 ? -6.447 -9.720 -4.964 1.00 98.00 96 LEU A C 1
ATOM 681 O O . LEU A 1 96 ? -7.305 -10.593 -4.859 1.00 98.00 96 LEU A O 1
ATOM 685 N N . SER A 1 97 ? -5.200 -9.870 -4.514 1.00 98.06 97 SER A N 1
ATOM 686 C CA . SER A 1 97 ? -4.738 -11.076 -3.828 1.00 98.06 97 SER A CA 1
ATOM 687 C C . SER A 1 97 ? -5.481 -11.279 -2.512 1.00 98.06 97 SER A C 1
ATOM 689 O O . SER A 1 97 ? -6.023 -12.355 -2.290 1.00 98.06 97 SER A O 1
ATOM 691 N N . ALA A 1 98 ? -5.581 -10.240 -1.679 1.00 98.12 98 ALA A N 1
ATOM 692 C CA . ALA A 1 98 ? -6.267 -10.305 -0.394 1.00 98.12 98 ALA A CA 1
ATOM 693 C C . ALA A 1 98 ? -7.746 -10.667 -0.545 1.00 98.12 98 ALA A C 1
ATOM 695 O O . ALA A 1 98 ? -8.215 -11.592 0.105 1.00 98.12 98 ALA A O 1
ATOM 696 N N . ARG A 1 99 ? -8.466 -10.022 -1.472 1.00 97.50 99 ARG A N 1
ATOM 697 C CA . ARG A 1 99 ? -9.868 -10.357 -1.774 1.00 97.50 99 ARG A CA 1
ATOM 698 C C . ARG A 1 99 ? -10.047 -11.802 -2.242 1.00 97.50 99 ARG A C 1
ATOM 700 O O . ARG A 1 99 ? -11.124 -12.360 -2.066 1.00 97.50 99 ARG A O 1
ATOM 707 N N . HIS A 1 100 ? -9.026 -12.387 -2.867 1.00 97.62 100 HIS A N 1
ATOM 708 C CA . HIS A 1 100 ? -9.071 -13.767 -3.333 1.00 97.62 100 HIS A CA 1
ATOM 709 C C . HIS A 1 100 ? -8.816 -14.781 -2.210 1.00 97.62 100 HIS A C 1
ATOM 711 O O . HIS A 1 100 ? -9.552 -15.760 -2.111 1.00 97.62 100 HIS A O 1
ATOM 717 N N . VAL A 1 101 ? -7.786 -14.563 -1.386 1.00 98.12 101 VAL A N 1
ATOM 718 C CA . VAL A 1 101 ? -7.339 -15.542 -0.374 1.00 98.12 101 VAL A CA 1
ATOM 719 C C . VAL A 1 101 ? -7.986 -15.347 0.999 1.00 98.12 101 VAL A C 1
ATOM 721 O O . VAL A 1 101 ? -8.083 -16.299 1.762 1.00 98.12 101 VAL A O 1
ATOM 724 N N . ALA A 1 102 ? -8.470 -14.141 1.301 1.00 97.38 102 ALA A N 1
ATOM 725 C CA . ALA A 1 102 ? -9.122 -13.782 2.556 1.00 97.38 102 ALA A CA 1
ATOM 726 C C . ALA A 1 102 ? -10.473 -13.095 2.260 1.00 97.38 102 ALA A C 1
ATOM 728 O O . ALA A 1 102 ? -10.554 -11.868 2.236 1.00 97.38 102 ALA A O 1
ATOM 729 N N . PRO A 1 103 ? -11.556 -13.855 2.010 1.00 94.62 103 PRO A N 1
ATOM 730 C CA . PRO A 1 103 ? -12.843 -13.299 1.571 1.00 94.62 103 PRO A CA 1
ATOM 731 C C . PRO A 1 103 ? -13.454 -12.248 2.511 1.00 94.62 103 PRO A C 1
ATOM 733 O O . PRO A 1 103 ? -14.128 -11.329 2.046 1.00 94.62 103 PRO A O 1
ATOM 736 N N . ASP A 1 104 ? -13.193 -12.360 3.816 1.00 96.88 104 ASP A N 1
ATOM 737 C CA . ASP A 1 104 ? -13.723 -11.455 4.843 1.00 96.88 104 ASP A CA 1
ATOM 738 C C . ASP A 1 104 ? -12.848 -10.211 5.087 1.00 96.88 104 ASP A C 1
ATOM 740 O O . ASP A 1 104 ? -13.230 -9.334 5.870 1.00 96.88 104 ASP A O 1
ATOM 744 N N . VAL A 1 105 ? -11.706 -10.101 4.394 1.00 98.31 105 VAL A N 1
ATOM 745 C CA . VAL A 1 105 ? -10.742 -9.008 4.570 1.00 98.31 105 VAL A CA 1
ATOM 746 C C . VAL A 1 105 ? -11.385 -7.643 4.343 1.00 98.31 105 VAL A C 1
ATOM 748 O O . VAL A 1 105 ? -12.158 -7.442 3.396 1.00 98.31 105 VAL A O 1
ATOM 751 N N . LYS A 1 106 ? -11.023 -6.672 5.186 1.00 98.31 106 LYS A N 1
ATOM 752 C CA . LYS A 1 106 ? -11.374 -5.263 4.985 1.00 98.31 106 LYS A CA 1
ATOM 753 C C . LYS A 1 106 ? -10.256 -4.509 4.290 1.00 98.31 106 LYS A C 1
ATOM 755 O O . LYS A 1 106 ? -9.109 -4.541 4.720 1.00 98.31 106 LYS A O 1
ATOM 760 N N . ILE A 1 107 ? -10.600 -3.794 3.231 1.00 98.25 107 ILE A N 1
ATOM 761 C CA . ILE A 1 107 ? -9.687 -2.916 2.505 1.00 98.25 107 ILE A CA 1
ATOM 762 C C . ILE A 1 107 ? -9.922 -1.488 2.986 1.00 98.25 107 ILE A C 1
ATOM 764 O O . ILE A 1 107 ? -10.956 -0.884 2.689 1.00 98.25 107 ILE A O 1
ATOM 768 N N . VAL A 1 108 ? -8.964 -0.957 3.740 1.00 97.88 108 VAL A N 1
ATOM 769 C CA . VAL A 1 108 ? -9.062 0.349 4.393 1.00 97.88 108 VAL A CA 1
ATOM 770 C C . VAL A 1 108 ? -7.990 1.279 3.846 1.00 97.88 108 VAL A C 1
ATOM 772 O O . VAL A 1 108 ? -6.808 0.935 3.795 1.00 97.88 108 VAL A O 1
ATOM 775 N N . ILE A 1 109 ? -8.409 2.478 3.459 1.00 97.69 109 ILE A N 1
ATOM 776 C CA . ILE A 1 109 ? -7.518 3.547 3.021 1.00 97.69 109 ILE A CA 1
ATOM 777 C C . ILE A 1 109 ? -7.357 4.524 4.174 1.00 97.69 109 ILE A C 1
ATOM 779 O O . ILE A 1 109 ? -8.340 5.110 4.610 1.00 97.69 109 ILE A O 1
ATOM 783 N N . LEU A 1 110 ? -6.137 4.708 4.663 1.00 96.75 110 LEU A N 1
ATOM 784 C CA . LEU A 1 110 ? -5.803 5.724 5.655 1.00 96.75 110 LEU A CA 1
ATOM 785 C C . LEU A 1 110 ? -5.125 6.894 4.946 1.00 96.75 110 LEU A C 1
ATOM 787 O O . LEU A 1 110 ? -4.008 6.761 4.443 1.00 96.75 110 LEU A O 1
ATOM 791 N N . SER A 1 111 ? -5.809 8.031 4.866 1.00 95.50 111 SER A N 1
ATOM 792 C CA . SER A 1 111 ? -5.314 9.1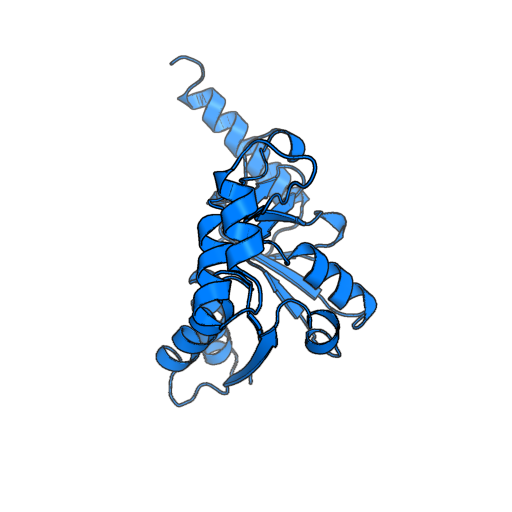94 4.132 1.00 95.50 111 SER A CA 1
ATOM 793 C C . SER A 1 111 ? -5.963 10.487 4.610 1.00 95.50 111 SER A C 1
ATOM 795 O O . SER A 1 111 ? -7.070 10.483 5.138 1.00 95.50 111 SER A O 1
ATOM 797 N N . GLU A 1 112 ? -5.275 11.601 4.396 1.00 94.81 112 GLU A N 1
ATOM 798 C CA . GLU A 1 112 ? -5.759 12.933 4.745 1.00 94.81 112 GLU A CA 1
ATOM 799 C C . GLU A 1 112 ? -6.706 13.478 3.666 1.00 94.81 112 GLU A C 1
ATOM 801 O O . GLU A 1 112 ? -6.533 13.211 2.470 1.00 94.81 112 GLU A O 1
ATOM 806 N N . THR A 1 113 ? -7.687 14.302 4.049 1.00 95.62 113 THR A N 1
ATOM 807 C CA . THR A 1 113 ? -8.662 14.851 3.083 1.00 95.62 113 THR A CA 1
ATOM 808 C C . THR A 1 113 ? -8.044 15.779 2.033 1.00 95.62 113 THR A C 1
ATOM 810 O O . THR A 1 113 ? -8.690 16.079 1.024 1.00 95.62 113 THR A O 1
ATOM 813 N N . GLU A 1 114 ? -6.799 16.221 2.232 1.00 94.38 114 GLU A N 1
ATOM 814 C CA . GLU A 1 114 ? -6.011 16.969 1.246 1.00 94.38 114 GLU A CA 1
ATOM 815 C C . GLU A 1 114 ? -5.617 16.144 0.013 1.00 94.38 114 GLU A C 1
ATOM 817 O O . GLU A 1 114 ? -5.381 16.716 -1.049 1.00 94.38 114 GLU A O 1
ATOM 822 N N . LYS A 1 115 ? -5.582 14.807 0.109 1.00 94.50 115 LYS A N 1
ATOM 823 C CA . LYS A 1 115 ? -5.243 13.932 -1.026 1.00 94.50 115 LYS A CA 1
ATOM 824 C C . LYS A 1 115 ? -6.393 13.772 -2.020 1.00 94.50 115 LYS A C 1
ATOM 826 O O . LYS A 1 115 ? -6.202 13.195 -3.091 1.00 94.50 115 LYS A O 1
ATOM 831 N N . ILE A 1 116 ? -7.584 14.262 -1.679 1.00 95.69 116 ILE A N 1
ATOM 832 C CA . ILE A 1 116 ? -8.770 14.189 -2.531 1.00 95.69 116 ILE A CA 1
ATOM 833 C C . ILE A 1 116 ? -8.660 15.244 -3.628 1.00 95.69 116 ILE A C 1
ATOM 835 O O . ILE A 1 116 ? -8.517 16.434 -3.362 1.00 95.69 116 ILE A O 1
ATOM 839 N N . ALA A 1 117 ? -8.743 14.803 -4.877 1.00 93.31 117 ALA A N 1
ATOM 840 C CA . ALA A 1 117 ? -8.708 15.675 -6.036 1.00 93.31 117 ALA A CA 1
ATOM 841 C C . ALA A 1 117 ? -10.020 16.462 -6.198 1.00 93.31 117 ALA A C 1
ATOM 843 O O . ALA A 1 117 ? -11.100 16.011 -5.803 1.00 93.31 117 ALA A O 1
ATOM 844 N N . GLY A 1 118 ? -9.931 17.628 -6.845 1.00 91.38 118 GLY A N 1
ATOM 845 C CA . GLY A 1 118 ? -11.105 18.310 -7.392 1.00 91.38 118 GLY A CA 1
ATOM 846 C C . GLY A 1 118 ? -11.811 17.478 -8.477 1.00 91.38 118 GLY A C 1
ATOM 847 O O . GLY A 1 118 ? -11.335 16.395 -8.826 1.00 91.38 118 GLY A O 1
ATOM 848 N N . PRO A 1 119 ? -12.950 17.954 -9.006 1.00 88.44 119 PRO A N 1
ATOM 849 C CA . PRO A 1 119 ? -13.726 17.209 -9.991 1.00 88.44 119 PRO A CA 1
ATOM 850 C C . PRO A 1 119 ? -12.915 16.954 -11.268 1.00 88.44 119 PRO A C 1
ATOM 852 O O . PRO A 1 119 ? -12.228 17.851 -11.751 1.00 88.44 119 PRO A O 1
ATOM 855 N N . GLY A 1 120 ? -13.016 15.743 -11.811 1.00 82.19 120 GLY A N 1
ATOM 856 C CA . GLY A 1 120 ? -12.256 15.278 -12.973 1.00 82.19 120 GLY A CA 1
ATOM 857 C C . GLY A 1 120 ? -12.121 13.757 -12.940 1.00 82.19 120 GLY A C 1
ATOM 858 O O . GLY A 1 120 ? -12.361 13.144 -11.899 1.00 82.19 120 GLY A O 1
ATOM 859 N N . SER A 1 121 ? -11.763 13.145 -14.067 1.00 70.62 121 SER A N 1
ATOM 860 C CA . SER A 1 121 ? -11.617 11.686 -14.142 1.00 70.62 121 SER A CA 1
ATOM 861 C C . SER A 1 121 ? -10.251 11.238 -13.625 1.00 70.62 121 SER A C 1
ATOM 863 O O . SER A 1 121 ? -9.227 11.827 -13.970 1.00 70.62 121 SER A O 1
ATOM 865 N N . ALA A 1 122 ? -10.195 10.109 -12.910 1.00 68.94 122 ALA A N 1
ATOM 866 C CA . ALA A 1 122 ? -8.929 9.462 -12.549 1.00 68.94 122 ALA A CA 1
ATOM 867 C C . ALA A 1 122 ? -8.020 9.195 -13.770 1.00 68.94 122 ALA A C 1
ATOM 869 O O . ALA A 1 122 ? -6.798 9.262 -13.664 1.00 68.94 122 ALA A O 1
ATOM 870 N N . SER A 1 123 ? -8.602 8.947 -14.952 1.00 68.00 123 SER A N 1
ATOM 871 C CA . SER A 1 123 ? -7.857 8.711 -16.198 1.00 68.00 123 SER A CA 1
ATOM 872 C C . SER A 1 123 ? -7.162 9.952 -16.763 1.00 68.00 123 SER A C 1
ATOM 874 O O . SER A 1 123 ? -6.305 9.825 -17.633 1.00 68.00 123 SER A O 1
ATOM 876 N N . GLU A 1 124 ? -7.544 11.149 -16.316 1.00 64.50 124 GLU A N 1
ATOM 877 C CA . GLU A 1 124 ? -6.886 12.408 -16.693 1.00 64.50 124 GLU A CA 1
ATOM 878 C C . GLU A 1 124 ? -5.553 12.589 -15.948 1.00 64.50 124 GLU A C 1
ATOM 880 O O . GLU A 1 124 ? -4.767 13.481 -16.267 1.00 64.50 124 GLU A O 1
ATOM 885 N N . HIS A 1 125 ? -5.267 11.723 -14.974 1.00 63.91 125 HIS A N 1
ATOM 886 C CA . HIS A 1 125 ? -4.023 11.714 -14.225 1.00 63.91 125 HIS A CA 1
ATOM 887 C C . HIS A 1 125 ? -3.031 10.729 -14.848 1.00 63.91 125 HIS A C 1
ATOM 889 O O . HIS A 1 125 ? -3.237 9.514 -14.870 1.00 63.91 125 HIS A O 1
ATOM 895 N N . VAL A 1 126 ? -1.946 11.288 -15.382 1.00 65.38 126 VAL A N 1
ATOM 896 C CA . VAL A 1 126 ? -0.893 10.555 -16.087 1.00 65.38 126 VAL A CA 1
ATOM 897 C C . VAL A 1 126 ? -0.178 9.608 -15.123 1.00 65.38 126 VAL A C 1
ATOM 899 O O . VAL A 1 126 ? 0.200 9.999 -14.023 1.00 65.38 126 VAL A O 1
ATOM 902 N N . VAL A 1 127 ? 0.024 8.361 -15.554 1.00 70.06 127 VAL A N 1
ATOM 903 C CA . VAL A 1 127 ? 0.873 7.397 -14.845 1.00 70.06 127 VAL A CA 1
ATOM 904 C C . VAL A 1 127 ? 2.307 7.924 -14.841 1.00 70.06 127 VAL A C 1
ATOM 906 O O . VAL A 1 127 ? 2.902 8.101 -15.904 1.00 70.06 127 VAL A O 1
ATOM 909 N N . GLU A 1 128 ? 2.859 8.174 -13.656 1.00 73.69 128 GLU A N 1
ATOM 910 C CA . GLU A 1 128 ? 4.234 8.647 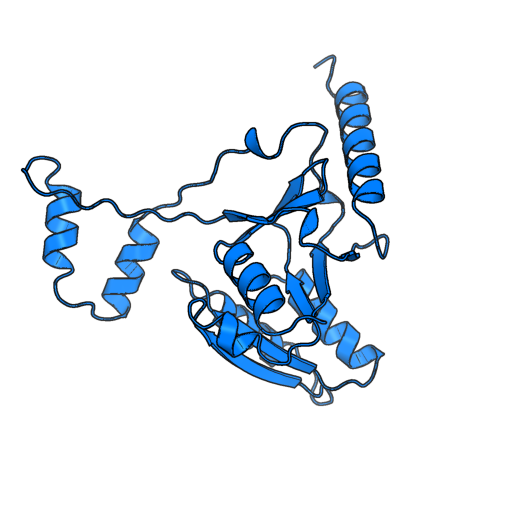-13.506 1.00 73.69 128 GLU A CA 1
ATOM 911 C C . GLU A 1 128 ? 5.232 7.509 -13.773 1.00 73.69 128 GLU A C 1
ATOM 913 O O . GLU A 1 128 ? 5.400 6.594 -12.956 1.00 73.69 128 GLU A O 1
ATOM 918 N N . ASP A 1 129 ? 5.898 7.567 -14.930 1.00 77.44 129 ASP A N 1
ATOM 919 C CA . ASP A 1 129 ? 7.068 6.738 -15.231 1.00 77.44 129 ASP A CA 1
ATOM 920 C C . ASP A 1 129 ? 8.300 7.420 -14.623 1.00 77.44 129 ASP A C 1
ATOM 922 O O . ASP A 1 129 ? 8.626 8.564 -14.949 1.00 77.44 129 ASP A O 1
ATOM 926 N N . ASN A 1 130 ? 8.944 6.736 -13.685 1.00 85.38 130 ASN A N 1
ATOM 927 C CA . ASN A 1 130 ? 10.135 7.215 -12.996 1.00 85.38 130 ASN A CA 1
ATOM 928 C C . ASN A 1 130 ? 11.401 6.736 -13.705 1.00 85.38 130 ASN A C 1
ATOM 930 O O . ASN A 1 130 ? 11.350 5.973 -14.670 1.00 85.38 130 ASN A O 1
ATOM 934 N N . ASP A 1 131 ? 12.559 7.189 -13.223 1.00 89.38 131 ASP A N 1
ATOM 935 C CA . ASP A 1 131 ? 13.838 6.842 -13.833 1.00 89.38 131 ASP A CA 1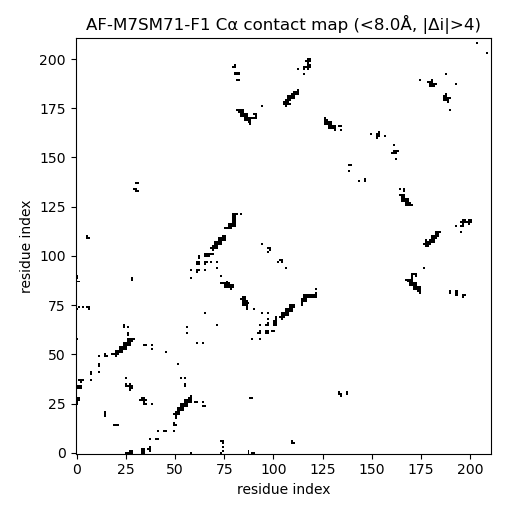
ATOM 936 C C . ASP A 1 131 ? 14.054 5.313 -13.811 1.00 89.38 131 ASP A C 1
ATOM 938 O O . ASP A 1 131 ? 14.110 4.707 -12.730 1.00 89.38 131 ASP A O 1
ATOM 942 N N . PRO A 1 132 ? 14.194 4.660 -14.981 1.00 90.69 132 PRO A N 1
ATOM 943 C CA . PRO A 1 132 ? 14.517 3.241 -15.056 1.00 90.69 132 PRO A CA 1
ATOM 944 C C . PRO A 1 132 ? 15.840 2.876 -14.368 1.00 90.69 132 PRO A C 1
ATOM 946 O O . PRO A 1 132 ? 16.025 1.712 -14.001 1.00 90.69 132 PRO A O 1
ATOM 949 N N . LEU A 1 133 ? 16.743 3.846 -14.162 1.00 89.81 133 LEU A N 1
ATOM 950 C CA . LEU A 1 133 ? 18.009 3.639 -13.460 1.00 89.81 133 LEU A CA 1
ATOM 951 C C . LEU A 1 133 ? 17.823 3.148 -12.024 1.00 89.81 133 LEU A C 1
ATOM 953 O O . LEU A 1 133 ? 18.665 2.400 -11.536 1.00 89.81 133 LEU A O 1
ATOM 957 N N . GLU A 1 134 ? 16.727 3.493 -11.346 1.00 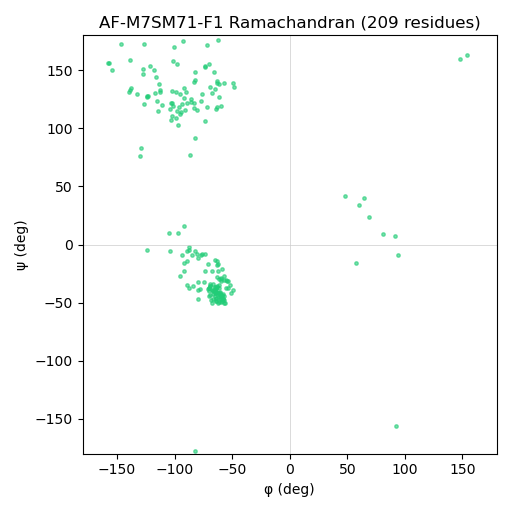92.00 134 GLU A N 1
ATOM 958 C CA . GLU A 1 134 ? 16.468 2.979 -9.995 1.00 92.00 134 GLU A CA 1
ATOM 959 C C . GLU A 1 134 ? 16.264 1.460 -9.989 1.00 92.00 134 GLU A C 1
ATOM 961 O O . GLU A 1 134 ? 16.713 0.762 -9.079 1.00 92.00 134 GLU A O 1
ATOM 966 N N . VAL A 1 135 ? 15.611 0.932 -11.029 1.00 93.00 135 VAL A N 1
ATOM 967 C CA . VAL A 1 135 ? 15.390 -0.507 -11.190 1.00 93.00 135 VAL A CA 1
ATOM 968 C C . VAL A 1 135 ? 16.708 -1.207 -11.508 1.00 93.00 135 VAL A C 1
ATOM 970 O O . VAL A 1 135 ? 16.998 -2.244 -10.907 1.00 93.00 135 VAL A O 1
ATOM 973 N N . THR A 1 136 ? 17.517 -0.640 -12.411 1.00 91.81 136 THR A N 1
ATOM 974 C CA . THR A 1 136 ? 18.801 -1.238 -12.809 1.00 91.81 136 THR A CA 1
ATOM 975 C C . THR A 1 136 ? 19.854 -1.150 -11.704 1.00 91.81 136 THR A C 1
ATOM 977 O O . THR A 1 136 ? 20.553 -2.126 -11.465 1.00 91.81 136 THR A O 1
ATOM 980 N N . ALA A 1 137 ? 19.922 -0.049 -10.949 1.00 91.00 137 ALA A N 1
ATOM 981 C CA . ALA A 1 137 ? 20.832 0.079 -9.806 1.00 91.00 137 ALA A CA 1
ATOM 982 C C . ALA A 1 137 ? 20.529 -0.965 -8.717 1.00 91.00 137 ALA A C 1
ATOM 984 O O . ALA A 1 137 ? 21.424 -1.515 -8.075 1.00 91.00 137 ALA A O 1
ATOM 985 N N . ALA A 1 138 ? 19.251 -1.302 -8.543 1.00 91.56 138 ALA A N 1
ATOM 986 C CA . ALA A 1 138 ? 18.835 -2.353 -7.629 1.00 91.56 138 ALA A CA 1
ATOM 987 C C . ALA A 1 138 ? 19.143 -3.776 -8.150 1.00 91.56 138 ALA A C 1
ATOM 989 O O . ALA A 1 138 ? 18.937 -4.742 -7.412 1.00 91.56 138 ALA A O 1
ATOM 990 N N . TRP A 1 139 ? 19.585 -3.939 -9.404 1.00 92.75 139 TRP A N 1
ATOM 991 C CA . TRP A 1 139 ? 20.156 -5.182 -9.938 1.00 92.75 139 TRP A CA 1
ATOM 992 C C . TRP A 1 139 ? 21.660 -5.275 -9.683 1.00 92.75 139 TRP A C 1
ATOM 994 O O . TRP A 1 139 ? 22.126 -6.356 -9.317 1.00 92.75 139 TRP A O 1
ATOM 1004 N N . ASP A 1 140 ? 22.380 -4.151 -9.779 1.00 86.62 140 ASP A N 1
ATOM 1005 C CA . ASP A 1 140 ? 23.807 -4.070 -9.437 1.00 86.62 140 ASP A CA 1
ATOM 1006 C C . ASP A 1 140 ? 24.038 -4.504 -7.994 1.00 86.62 140 ASP A C 1
ATOM 1008 O O . ASP A 1 140 ? 24.836 -5.400 -7.719 1.00 86.62 140 ASP A O 1
ATOM 1012 N N . ALA A 1 141 ? 23.263 -3.923 -7.074 1.00 88.19 141 ALA A N 1
ATOM 1013 C CA . ALA A 1 141 ? 23.326 -4.255 -5.655 1.00 88.19 141 ALA A CA 1
ATOM 1014 C C . ALA A 1 141 ? 23.012 -5.738 -5.379 1.00 88.19 141 ALA A C 1
ATOM 1016 O O . ALA A 1 141 ? 23.554 -6.323 -4.444 1.00 88.19 141 ALA A O 1
ATOM 1017 N N . ALA A 1 142 ? 22.158 -6.354 -6.204 1.00 90.75 142 ALA A N 1
ATOM 1018 C CA . ALA A 1 142 ? 21.767 -7.757 -6.088 1.00 90.75 142 ALA A CA 1
ATOM 1019 C C . ALA A 1 142 ? 22.691 -8.725 -6.858 1.00 90.75 142 ALA A C 1
ATOM 1021 O O . ALA A 1 142 ? 22.514 -9.940 -6.763 1.00 90.75 142 ALA A O 1
ATOM 1022 N N . GLY A 1 143 ? 23.658 -8.221 -7.634 1.00 92.00 143 GLY A N 1
ATOM 1023 C CA . GLY A 1 143 ? 24.565 -9.040 -8.440 1.00 92.00 143 GLY A CA 1
ATOM 1024 C C . GLY A 1 143 ? 23.868 -9.822 -9.561 1.00 92.00 143 GLY A C 1
ATOM 1025 O O . GLY A 1 143 ? 24.193 -10.991 -9.798 1.00 92.00 143 GLY A O 1
ATOM 1026 N N . VAL A 1 144 ? 22.892 -9.216 -10.250 1.00 92.50 144 VAL A N 1
ATOM 1027 C CA . VAL A 1 144 ? 22.138 -9.884 -11.326 1.00 92.50 144 VAL A CA 1
ATOM 1028 C C . VAL A 1 144 ? 23.060 -10.297 -12.481 1.00 92.50 144 VAL A C 1
ATOM 1030 O O . VAL A 1 144 ? 23.781 -9.498 -13.079 1.00 92.50 144 VAL A O 1
ATOM 1033 N N . ARG A 1 145 ? 23.007 -11.581 -12.854 1.00 91.81 145 ARG A N 1
ATOM 1034 C CA . ARG A 1 145 ? 23.810 -12.123 -13.961 1.00 91.81 145 ARG A CA 1
ATOM 1035 C C . ARG A 1 145 ? 23.329 -11.588 -15.309 1.00 91.81 145 ARG A C 1
ATOM 1037 O O . ARG A 1 145 ? 22.142 -11.623 -15.611 1.00 91.81 145 ARG A O 1
ATOM 1044 N N . GLY A 1 146 ? 24.273 -11.185 -16.160 1.00 85.25 146 GLY A N 1
ATOM 1045 C CA . GLY A 1 146 ? 23.982 -10.762 -17.536 1.00 85.25 146 GLY A CA 1
ATOM 1046 C C . GLY A 1 146 ? 23.476 -9.324 -17.678 1.00 85.25 146 GLY A C 1
ATOM 1047 O O . GLY A 1 146 ? 23.105 -8.931 -18.783 1.00 85.25 146 GLY A O 1
ATOM 1048 N N . GLN A 1 147 ? 23.513 -8.521 -16.609 1.00 86.75 147 GLN A N 1
ATOM 1049 C CA . GLN A 1 147 ? 23.080 -7.121 -16.625 1.00 86.75 147 GLN A CA 1
ATOM 1050 C C . GLN A 1 147 ? 23.786 -6.277 -17.702 1.00 86.75 147 GLN A C 1
ATOM 1052 O O . GLN A 1 147 ? 23.132 -5.494 -18.390 1.00 86.75 147 GLN A O 1
ATOM 1057 N N . ALA A 1 148 ? 25.079 -6.516 -17.950 1.00 86.31 148 ALA A N 1
ATOM 1058 C CA . ALA A 1 148 ? 25.845 -5.823 -18.991 1.00 86.31 148 ALA A CA 1
ATOM 1059 C C . ALA A 1 148 ? 25.219 -5.931 -20.400 1.00 86.31 148 ALA A C 1
ATOM 1061 O O . ALA A 1 148 ? 25.340 -5.010 -21.208 1.00 86.31 148 ALA A O 1
ATOM 1062 N N . ALA A 1 149 ? 24.517 -7.031 -20.707 1.00 88.44 149 ALA A N 1
ATOM 1063 C CA . ALA A 1 149 ? 23.813 -7.180 -21.981 1.00 88.44 149 ALA A CA 1
ATOM 1064 C C . ALA A 1 149 ? 22.586 -6.255 -22.070 1.00 88.44 149 ALA A C 1
ATOM 1066 O O . ALA A 1 149 ? 22.313 -5.692 -23.132 1.00 88.44 149 ALA A O 1
ATOM 1067 N N . ILE A 1 150 ? 21.873 -6.068 -20.953 1.00 87.88 150 ILE A N 1
ATOM 1068 C CA . ILE A 1 150 ? 20.740 -5.141 -20.857 1.00 87.88 150 ILE A CA 1
ATOM 1069 C C . ILE A 1 150 ? 21.248 -3.700 -20.955 1.00 87.88 150 ILE A C 1
ATOM 1071 O O . ILE A 1 150 ? 20.742 -2.938 -21.772 1.00 87.88 150 ILE A O 1
ATOM 1075 N N . GLU A 1 151 ? 22.296 -3.341 -20.213 1.00 84.12 151 GLU A N 1
ATOM 1076 C CA . GLU A 1 151 ? 22.900 -2.002 -20.265 1.00 84.12 151 GLU A CA 1
ATOM 1077 C C . GLU A 1 151 ? 23.404 -1.636 -21.661 1.00 84.12 151 GLU A C 1
ATOM 1079 O O . GLU A 1 151 ? 23.166 -0.529 -22.145 1.00 84.12 151 GLU A O 1
ATOM 1084 N N . SER A 1 152 ? 24.065 -2.578 -22.341 1.00 83.94 152 SER A N 1
ATOM 1085 C CA . SER A 1 152 ? 24.491 -2.398 -23.728 1.00 83.94 152 SER A CA 1
ATOM 1086 C C . SER A 1 152 ? 23.292 -2.147 -24.649 1.00 83.94 152 SER A C 1
ATOM 1088 O O . SER A 1 152 ? 23.330 -1.217 -25.458 1.00 83.94 152 SER A O 1
ATOM 1090 N N . SER A 1 153 ? 22.194 -2.896 -24.479 1.00 85.56 153 SER A N 1
ATOM 1091 C CA . SER A 1 153 ? 20.955 -2.681 -25.239 1.00 85.56 153 SER A CA 1
ATOM 1092 C C . SER A 1 153 ? 20.298 -1.330 -24.945 1.00 85.56 153 SER A C 1
ATOM 1094 O O . SER A 1 153 ? 19.744 -0.738 -25.871 1.00 85.56 153 SER A O 1
ATOM 1096 N N . LEU A 1 154 ? 20.336 -0.850 -23.698 1.00 84.94 154 LEU A N 1
ATOM 1097 C CA . LEU A 1 154 ? 19.769 0.443 -23.305 1.00 84.94 154 LEU A CA 1
ATOM 1098 C C . LEU A 1 154 ? 20.571 1.617 -23.894 1.00 84.94 154 LEU A C 1
ATOM 1100 O O . LEU A 1 154 ? 19.980 2.612 -24.299 1.00 84.94 154 LEU A O 1
ATOM 1104 N N . ARG A 1 155 ? 21.904 1.487 -24.003 1.00 82.06 155 ARG A N 1
ATOM 1105 C CA . ARG A 1 155 ? 22.790 2.519 -24.580 1.00 82.06 155 ARG A CA 1
ATOM 1106 C C . ARG A 1 155 ? 22.808 2.532 -26.108 1.00 82.06 155 ARG A C 1
ATOM 1108 O O . ARG A 1 155 ? 22.916 3.596 -26.707 1.00 82.06 155 ARG A O 1
ATOM 1115 N N . SER A 1 156 ? 22.778 1.360 -26.747 1.00 75.75 156 SER A N 1
ATOM 1116 C CA . SER A 1 156 ? 23.125 1.236 -28.168 1.00 75.75 156 SER A CA 1
ATOM 1117 C C . SER A 1 156 ? 22.051 1.777 -29.117 1.00 75.75 156 SER A C 1
ATOM 1119 O O . SER A 1 156 ? 22.408 2.121 -30.244 1.00 75.75 156 SER A O 1
ATOM 1121 N N . GLY A 1 157 ? 20.777 1.870 -28.696 1.00 65.62 157 GLY A N 1
ATOM 1122 C CA . GLY A 1 157 ? 19.638 2.474 -29.425 1.00 65.62 157 GLY A CA 1
ATOM 1123 C C . GLY A 1 157 ? 19.312 1.898 -30.820 1.00 65.62 157 GLY A C 1
ATOM 1124 O O . GLY A 1 157 ? 18.220 2.100 -31.348 1.00 65.62 157 GLY A O 1
ATOM 1125 N N . SER A 1 158 ? 20.239 1.146 -31.403 1.00 66.00 158 SER A N 1
ATOM 1126 C CA . SER A 1 158 ? 20.268 0.613 -32.753 1.00 66.00 158 SER A CA 1
ATOM 1127 C C . SER A 1 158 ? 20.654 -0.861 -32.667 1.00 66.00 158 SER A C 1
ATOM 1129 O O . SER A 1 158 ? 21.580 -1.252 -31.961 1.00 66.00 158 SER A O 1
ATOM 1131 N N . GLY A 1 159 ? 19.866 -1.702 -33.324 1.00 70.62 159 GLY A N 1
ATOM 1132 C CA . GLY A 1 159 ? 19.962 -3.151 -33.216 1.00 70.62 159 GLY A CA 1
ATOM 1133 C C . GLY A 1 159 ? 18.592 -3.796 -33.374 1.00 70.62 159 GLY A C 1
ATOM 1134 O O .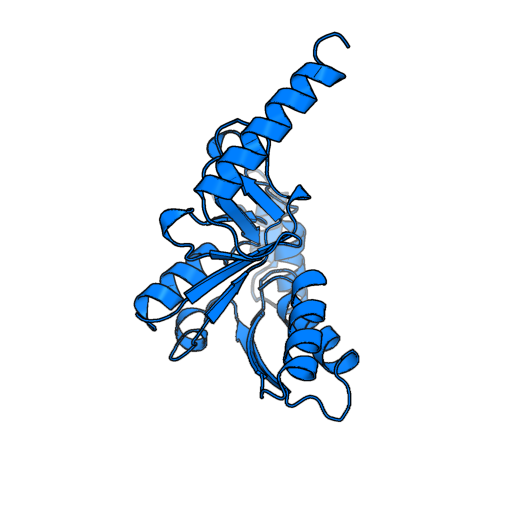 GLY A 1 159 ? 17.557 -3.155 -33.203 1.00 70.62 159 GLY A O 1
ATOM 1135 N N . THR A 1 160 ? 18.580 -5.081 -33.714 1.00 81.44 160 THR A N 1
ATOM 1136 C CA . THR A 1 160 ? 17.346 -5.869 -33.871 1.00 81.44 160 THR A CA 1
ATOM 1137 C C . THR A 1 160 ? 16.768 -6.350 -32.539 1.00 81.44 160 THR A C 1
ATOM 1139 O O . THR A 1 160 ? 15.637 -6.824 -32.498 1.00 81.44 160 THR A O 1
ATOM 1142 N N . LYS A 1 161 ? 17.528 -6.230 -31.443 1.00 84.19 161 LYS A N 1
ATOM 1143 C CA . LYS A 1 161 ? 17.122 -6.589 -30.080 1.00 84.19 161 LYS A CA 1
ATOM 1144 C C . LYS A 1 161 ? 17.016 -5.323 -29.237 1.00 84.19 161 LYS A C 1
ATOM 1146 O O . LYS A 1 161 ? 17.926 -4.500 -29.263 1.00 84.19 161 LYS A O 1
ATOM 1151 N N . ARG A 1 162 ? 15.919 -5.184 -28.491 1.00 85.38 162 ARG A N 1
ATOM 1152 C CA . ARG A 1 162 ? 15.654 -4.031 -27.627 1.00 85.38 162 ARG A CA 1
ATOM 1153 C C . ARG A 1 162 ? 15.082 -4.497 -26.298 1.00 85.38 162 ARG A C 1
ATOM 1155 O O . ARG A 1 162 ? 14.161 -5.309 -26.280 1.00 85.38 162 ARG A O 1
ATOM 1162 N N . VAL A 1 163 ? 15.605 -3.942 -25.213 1.00 88.44 163 VAL A N 1
ATOM 1163 C CA . VAL A 1 163 ? 15.024 -4.034 -23.873 1.00 88.44 163 VAL A CA 1
ATOM 1164 C C . VAL A 1 163 ? 14.564 -2.641 -23.462 1.00 88.44 163 VAL A C 1
ATOM 1166 O O . VAL A 1 163 ? 15.260 -1.658 -23.710 1.00 88.44 163 VAL A O 1
ATOM 1169 N N . THR A 1 164 ? 13.390 -2.558 -22.845 1.00 89.69 164 THR A N 1
ATOM 1170 C CA . THR A 1 164 ? 12.876 -1.333 -22.229 1.00 89.69 164 THR A CA 1
ATOM 1171 C C . THR A 1 164 ? 12.584 -1.639 -20.773 1.00 89.69 164 THR A C 1
ATOM 1173 O O . THR A 1 164 ? 11.899 -2.614 -20.473 1.00 89.69 164 THR A O 1
ATOM 1176 N N . VAL A 1 165 ? 13.117 -0.812 -19.882 1.00 91.06 165 VAL A N 1
ATOM 1177 C CA . VAL A 1 165 ? 12.854 -0.885 -18.446 1.00 91.06 165 VAL A CA 1
ATOM 1178 C C . VAL A 1 165 ? 11.850 0.213 -18.115 1.00 91.06 165 VAL A C 1
ATOM 1180 O O . VAL A 1 165 ? 12.015 1.341 -18.573 1.00 91.06 165 VAL A O 1
ATOM 1183 N N . LYS A 1 166 ? 10.799 -0.136 -17.373 1.00 92.06 166 LYS A N 1
ATOM 1184 C CA . LYS A 1 166 ? 9.781 0.799 -16.884 1.00 92.06 166 LYS A CA 1
ATOM 1185 C C . LYS A 1 166 ? 9.822 0.842 -15.369 1.00 92.06 166 LYS A C 1
ATOM 1187 O O . LYS A 1 166 ? 10.024 -0.203 -14.748 1.00 92.06 166 LYS A O 1
ATOM 1192 N N . ASN A 1 167 ? 9.591 2.015 -14.797 1.00 92.19 167 ASN A N 1
ATOM 1193 C CA . ASN A 1 167 ? 9.560 2.210 -13.355 1.00 92.19 167 ASN A CA 1
ATOM 1194 C C . ASN A 1 167 ? 8.278 2.959 -12.984 1.00 92.19 167 ASN A C 1
ATOM 1196 O O . ASN A 1 167 ? 8.273 4.161 -12.741 1.00 92.19 167 ASN A O 1
ATOM 1200 N N . ILE A 1 168 ? 7.162 2.235 -12.990 1.00 91.44 168 ILE A N 1
ATOM 1201 C CA . ILE A 1 168 ? 5.850 2.810 -12.699 1.00 91.44 168 ILE A CA 1
ATOM 1202 C C . ILE A 1 168 ? 5.705 2.917 -11.184 1.00 91.44 168 ILE A C 1
ATOM 1204 O O . ILE A 1 168 ? 5.682 1.893 -10.500 1.00 91.44 168 ILE A O 1
ATOM 1208 N N . TYR A 1 169 ? 5.604 4.136 -10.658 1.00 88.62 169 TYR A N 1
ATOM 1209 C CA . TYR A 1 169 ? 5.555 4.354 -9.208 1.00 88.62 169 TYR A CA 1
ATOM 1210 C C . TYR A 1 169 ? 4.176 4.211 -8.608 1.00 88.62 169 TYR A C 1
ATOM 1212 O O . TYR A 1 169 ? 4.071 3.735 -7.481 1.00 88.62 169 TYR A O 1
ATOM 1220 N N . PHE A 1 170 ? 3.150 4.630 -9.338 1.00 91.12 170 PHE A N 1
ATOM 1221 C CA . PHE A 1 170 ? 1.792 4.691 -8.831 1.00 91.12 170 PHE A CA 1
ATOM 1222 C C . PHE A 1 170 ? 0.837 3.959 -9.758 1.00 91.12 170 PHE A C 1
ATOM 1224 O O . PHE A 1 170 ? 0.985 3.970 -10.982 1.00 91.12 170 PHE A O 1
ATOM 1231 N N . GLU A 1 171 ? -0.175 3.354 -9.156 1.00 92.19 171 GLU A N 1
ATOM 1232 C CA . GLU A 1 171 ? -1.269 2.711 -9.862 1.00 92.19 171 GLU A CA 1
ATOM 1233 C C . GLU A 1 171 ? -2.599 3.012 -9.177 1.00 92.19 171 GLU A C 1
ATOM 1235 O O . GLU A 1 171 ? -2.651 3.335 -7.989 1.00 92.19 171 GLU A O 1
ATOM 1240 N N . TRP A 1 172 ? -3.681 2.861 -9.936 1.00 94.38 172 TRP A N 1
ATOM 1241 C CA . TRP A 1 172 ? -5.029 3.104 -9.448 1.00 94.38 172 TRP A CA 1
ATOM 1242 C C . TRP A 1 172 ? -5.665 1.832 -8.889 1.00 94.38 172 TRP A C 1
ATOM 1244 O O . TRP A 1 172 ? -5.792 0.813 -9.571 1.00 94.38 172 TRP A O 1
ATOM 1254 N N . VAL A 1 173 ? -6.141 1.931 -7.655 1.00 95.94 173 VAL A N 1
ATOM 1255 C CA . VAL A 1 173 ? -7.031 0.984 -6.995 1.00 95.94 173 VAL A CA 1
ATOM 1256 C C . VAL A 1 173 ? -8.467 1.484 -7.156 1.00 95.94 173 VAL A C 1
ATOM 1258 O O . VAL A 1 173 ? -8.799 2.552 -6.639 1.00 95.94 173 VAL A O 1
ATOM 1261 N N . PRO A 1 174 ? -9.346 0.721 -7.825 1.00 96.19 174 PRO A N 1
ATOM 1262 C CA . PRO A 1 174 ? -10.728 1.135 -7.993 1.00 96.19 174 PRO A CA 1
ATOM 1263 C C . PRO A 1 174 ? -11.505 1.251 -6.676 1.00 96.19 174 PRO A C 1
ATOM 1265 O O . PRO A 1 174 ? -11.457 0.331 -5.854 1.00 96.19 174 PRO A O 1
ATOM 1268 N N . ALA A 1 175 ? -12.334 2.290 -6.541 1.00 96.62 175 ALA A N 1
ATOM 1269 C CA . ALA A 1 175 ? -13.171 2.554 -5.363 1.00 96.62 175 ALA A CA 1
ATOM 1270 C C . ALA A 1 175 ? -14.032 1.349 -4.949 1.00 96.62 175 ALA A C 1
ATOM 1272 O O . ALA A 1 175 ? -14.227 1.078 -3.771 1.00 96.62 175 ALA A O 1
ATOM 1273 N N . ARG A 1 176 ? -14.506 0.564 -5.927 1.00 96.88 176 ARG A N 1
ATOM 1274 C CA . ARG A 1 176 ? -15.321 -0.644 -5.690 1.00 96.88 176 ARG A C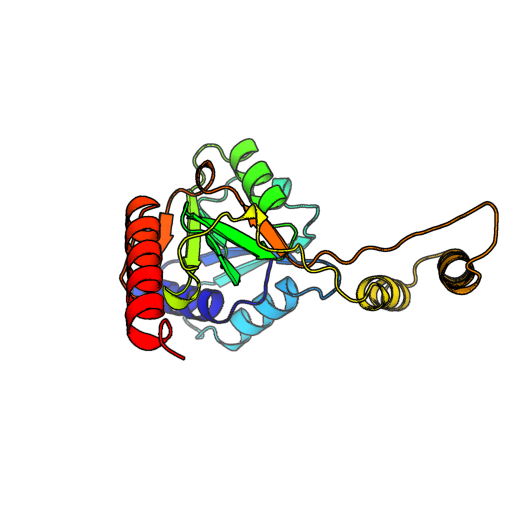A 1
ATOM 1275 C C . ARG A 1 176 ? -14.609 -1.748 -4.899 1.00 96.88 176 ARG A C 1
ATOM 1277 O O . ARG A 1 176 ? -15.266 -2.690 -4.471 1.00 96.88 176 ARG A O 1
ATOM 1284 N N . LEU A 1 177 ? -13.280 -1.700 -4.800 1.00 97.38 177 LEU A N 1
ATOM 1285 C CA . LEU A 1 177 ? -12.495 -2.662 -4.028 1.00 97.38 177 LEU A CA 1
ATOM 1286 C C . LEU A 1 177 ? -12.231 -2.180 -2.597 1.00 97.38 177 LEU A C 1
ATOM 1288 O O . LEU A 1 177 ? -11.728 -2.969 -1.799 1.00 97.38 177 LEU A O 1
ATOM 1292 N N . ILE A 1 178 ? -12.559 -0.926 -2.278 1.00 97.94 178 ILE A N 1
ATOM 1293 C CA . ILE A 1 178 ? -12.277 -0.265 -1.004 1.00 97.94 178 ILE A CA 1
ATOM 1294 C C . ILE A 1 178 ? -13.526 -0.307 -0.123 1.00 97.94 178 ILE A C 1
ATOM 1296 O O . ILE A 1 178 ? -14.619 0.039 -0.569 1.00 97.94 178 ILE A O 1
ATOM 1300 N N . ASP A 1 179 ? -13.361 -0.716 1.135 1.00 97.56 179 ASP A N 1
ATOM 1301 C CA . ASP A 1 179 ? -14.464 -0.775 2.096 1.00 97.56 179 ASP A CA 1
ATOM 1302 C C . ASP A 1 179 ? -14.633 0.543 2.860 1.00 97.56 179 ASP A C 1
ATOM 1304 O O . ASP A 1 179 ? -15.762 0.922 3.177 1.00 97.56 179 ASP A O 1
ATOM 1308 N N . ALA A 1 180 ? -13.537 1.250 3.164 1.00 97.19 180 ALA A N 1
ATOM 1309 C CA . ALA A 1 180 ? -13.607 2.514 3.892 1.00 97.19 180 ALA A CA 1
ATOM 1310 C C . ALA A 1 180 ? -12.395 3.435 3.686 1.00 97.19 180 ALA A C 1
ATOM 1312 O O . ALA A 1 180 ? -11.284 2.972 3.420 1.00 97.19 180 ALA A O 1
ATOM 1313 N N . TYR A 1 181 ? -12.617 4.734 3.907 1.00 98.12 181 TYR A N 1
ATOM 1314 C CA . TYR A 1 181 ? -11.583 5.768 3.957 1.00 98.12 181 TYR A CA 1
ATOM 1315 C C . TYR A 1 181 ? -11.525 6.330 5.379 1.00 98.12 181 TYR A C 1
ATOM 1317 O O . TYR A 1 181 ? -12.489 6.921 5.857 1.00 98.12 181 TYR A O 1
ATOM 1325 N N . VAL A 1 182 ? -10.419 6.124 6.079 1.00 97.38 182 VAL A N 1
ATOM 1326 C CA . VAL A 1 182 ? -10.151 6.711 7.392 1.00 97.38 182 VAL A CA 1
ATOM 1327 C C . VAL A 1 182 ? -9.367 7.995 7.171 1.00 97.38 182 VAL A C 1
ATOM 1329 O O . VAL A 1 182 ? -8.287 7.972 6.582 1.00 97.38 182 VAL A O 1
ATOM 1332 N N . THR A 1 183 ? -9.931 9.104 7.637 1.00 96.00 183 THR A N 1
ATOM 1333 C CA . THR A 1 183 ? -9.377 10.451 7.479 1.00 96.00 183 THR A CA 1
ATOM 1334 C C . THR A 1 183 ? -9.268 11.149 8.829 1.00 96.00 183 THR A C 1
ATOM 1336 O O . THR A 1 183 ? -9.814 10.680 9.831 1.00 96.00 183 THR A O 1
ATOM 1339 N N . GLU A 1 184 ? -8.641 12.323 8.862 1.00 94.56 184 GLU A N 1
ATOM 1340 C CA . GLU A 1 184 ? -8.640 13.196 10.037 1.00 94.56 184 GLU A CA 1
ATOM 1341 C C . GLU A 1 184 ? -10.046 13.708 10.414 1.00 94.56 184 GLU A C 1
ATOM 1343 O O . GLU A 1 184 ? -10.256 14.198 11.520 1.00 94.56 184 GLU A O 1
ATOM 1348 N N . GLN A 1 185 ? -11.030 13.561 9.519 1.00 94.38 185 GLN A N 1
ATOM 1349 C CA . GLN A 1 185 ? -12.450 13.854 9.748 1.00 94.38 185 GLN A CA 1
ATOM 1350 C C . GLN A 1 185 ? -13.261 12.597 10.124 1.00 94.38 185 GLN A C 1
ATOM 1352 O O . GLN A 1 185 ? -14.494 12.630 10.150 1.00 94.38 185 GLN A O 1
ATOM 1357 N N . GLY A 1 186 ? -12.585 11.477 10.395 1.00 94.31 186 GLY A N 1
ATOM 1358 C CA . GLY A 1 186 ? -13.191 10.192 10.725 1.00 94.31 186 GLY A CA 1
ATOM 1359 C C . GLY A 1 186 ? -13.413 9.290 9.509 1.00 94.31 186 GLY A C 1
ATOM 1360 O O . GLY A 1 186 ? -12.716 9.381 8.496 1.00 94.31 186 GLY A O 1
ATOM 1361 N N . LEU A 1 187 ? -14.374 8.373 9.644 1.00 97.06 187 LEU A N 1
ATOM 1362 C CA . LEU A 1 187 ? -14.666 7.339 8.654 1.00 97.06 187 LEU A CA 1
ATOM 1363 C C . LEU A 1 187 ? -15.566 7.872 7.537 1.00 97.06 187 LEU A C 1
ATOM 1365 O O . LEU A 1 187 ? -16.688 8.311 7.791 1.00 97.06 187 LEU A O 1
ATOM 1369 N N . TRP A 1 188 ? -15.085 7.797 6.303 1.00 97.44 188 TRP A N 1
ATOM 1370 C CA . TRP A 1 188 ? -15.741 8.301 5.105 1.00 97.44 188 TRP A CA 1
ATOM 1371 C C . TRP A 1 188 ? -16.061 7.177 4.117 1.00 97.44 188 TRP A C 1
ATOM 1373 O O . TRP A 1 188 ? -15.366 6.164 4.015 1.00 97.44 188 TRP A O 1
ATOM 1383 N N . SER A 1 189 ? -17.132 7.395 3.358 1.00 95.00 189 SER A N 1
ATOM 1384 C CA . SER A 1 189 ? -17.541 6.606 2.197 1.00 95.00 189 SER A CA 1
ATOM 1385 C C . SER A 1 189 ? -17.139 7.297 0.891 1.00 95.00 189 SER A C 1
ATOM 1387 O O . SER A 1 189 ? -16.821 8.487 0.873 1.00 95.00 189 SER A O 1
ATOM 1389 N N . SER A 1 190 ? -17.266 6.608 -0.245 1.00 93.38 190 SER A N 1
ATOM 1390 C CA . SER A 1 190 ? -17.078 7.228 -1.568 1.00 93.38 190 SER A CA 1
ATOM 1391 C C . SER A 1 190 ? -18.004 8.432 -1.816 1.00 93.38 190 SER A C 1
ATOM 1393 O O . SER A 1 190 ? -17.639 9.363 -2.529 1.00 93.38 190 SER A O 1
ATOM 1395 N N . LYS A 1 191 ? -19.181 8.485 -1.173 1.00 94.44 191 LYS A N 1
ATOM 1396 C CA . LYS A 1 191 ? -20.077 9.655 -1.239 1.00 94.44 191 LYS A CA 1
ATOM 1397 C C . LYS A 1 191 ? -19.506 10.868 -0.505 1.00 94.44 191 LYS A C 1
ATOM 1399 O O . LYS A 1 191 ? -19.753 12.001 -0.913 1.00 94.44 191 LYS A O 1
ATOM 1404 N N . ASP A 1 192 ? -18.784 10.650 0.588 1.00 97.00 192 ASP A N 1
ATOM 1405 C CA . ASP A 1 192 ? -18.097 11.713 1.326 1.00 97.00 192 ASP A CA 1
ATOM 1406 C C . ASP A 1 192 ? -16.926 12.259 0.508 1.00 97.00 192 ASP A C 1
ATOM 1408 O O . ASP A 1 192 ? -16.811 13.475 0.349 1.00 97.00 192 ASP A O 1
ATOM 1412 N N . ILE A 1 193 ? -16.155 11.364 -0.122 1.00 97.06 193 ILE A N 1
ATOM 1413 C CA . ILE A 1 193 ? -15.089 11.723 -1.068 1.00 97.06 193 ILE A CA 1
ATOM 1414 C C . ILE A 1 193 ? -15.638 12.589 -2.208 1.00 97.06 193 ILE A C 1
ATOM 1416 O O . ILE A 1 193 ? -15.136 13.688 -2.442 1.00 97.06 193 ILE A O 1
ATOM 1420 N N . ALA A 1 194 ? -16.726 12.164 -2.857 1.00 95.69 194 ALA A N 1
ATOM 1421 C CA . ALA A 1 194 ? -17.342 12.923 -3.945 1.00 95.69 194 ALA A CA 1
ATOM 1422 C C . ALA A 1 194 ? -17.814 14.318 -3.495 1.00 95.69 194 ALA A C 1
ATOM 1424 O O . ALA A 1 194 ? -17.610 15.312 -4.195 1.00 95.69 194 ALA A O 1
ATOM 1425 N N . ARG A 1 195 ? -18.408 14.427 -2.296 1.00 96.81 195 ARG A N 1
ATOM 1426 C CA . ARG A 1 195 ? -18.809 15.723 -1.720 1.00 96.81 195 ARG A CA 1
ATOM 1427 C C . ARG A 1 195 ? -17.610 16.634 -1.475 1.00 96.81 195 ARG A C 1
ATOM 1429 O O . ARG A 1 195 ? -17.691 17.830 -1.770 1.00 96.81 195 ARG A O 1
ATOM 1436 N N . ARG A 1 196 ? -16.509 16.083 -0.958 1.00 96.94 196 ARG A N 1
ATOM 1437 C CA . ARG A 1 196 ? -15.258 16.818 -0.747 1.00 96.94 196 ARG A CA 1
ATOM 1438 C C . ARG A 1 196 ? -14.662 17.284 -2.071 1.00 96.94 196 ARG A C 1
ATOM 1440 O O . ARG A 1 196 ? -14.346 18.463 -2.187 1.00 96.94 196 ARG A O 1
ATOM 1447 N N . SER A 1 197 ? -14.604 16.415 -3.075 1.00 96.31 197 SER A N 1
ATOM 1448 C CA . SER A 1 197 ? -14.128 16.755 -4.418 1.00 96.31 197 SER A CA 1
ATOM 1449 C C . SER A 1 197 ? -14.922 17.914 -5.033 1.00 96.31 197 SER A C 1
ATOM 1451 O O . SER A 1 197 ? -14.349 18.916 -5.460 1.00 96.31 197 SER A O 1
ATOM 1453 N N . GLN A 1 198 ? -16.257 17.868 -4.970 1.00 96.50 198 GLN A N 1
ATOM 1454 C CA . GLN A 1 198 ? -17.106 18.969 -5.441 1.00 96.50 198 GLN A CA 1
ATOM 1455 C C . GLN A 1 198 ? -16.876 20.277 -4.679 1.00 96.50 198 GLN A C 1
ATOM 1457 O O . GLN A 1 198 ? -16.953 21.354 -5.269 1.00 96.50 198 GLN A O 1
ATOM 1462 N N . TRP A 1 199 ? -16.637 20.206 -3.366 1.00 96.06 199 TRP A N 1
ATOM 1463 C CA . TRP A 1 199 ? -16.288 21.386 -2.578 1.00 96.06 199 TRP A CA 1
ATOM 1464 C C . TRP A 1 199 ? -14.966 21.999 -3.050 1.00 96.06 199 TRP A C 1
ATOM 1466 O O . TRP A 1 199 ? -14.927 23.207 -3.259 1.00 96.06 199 TRP A O 1
ATOM 1476 N N . ILE A 1 200 ? -13.941 21.179 -3.314 1.00 94.44 200 ILE A N 1
ATOM 1477 C CA . ILE A 1 200 ? -12.654 21.646 -3.852 1.00 94.44 200 ILE A CA 1
ATOM 1478 C C . ILE A 1 200 ? -12.867 22.372 -5.182 1.00 94.44 200 ILE A C 1
ATOM 1480 O O . ILE A 1 200 ? -12.380 23.485 -5.340 1.00 94.44 200 ILE A O 1
ATOM 1484 N N . GLY A 1 201 ? -13.652 21.796 -6.099 1.00 92.50 201 GLY A N 1
ATOM 1485 C CA . GLY A 1 201 ? -13.958 22.435 -7.385 1.00 92.50 201 GLY A CA 1
ATOM 1486 C C . GLY A 1 201 ? -14.607 23.813 -7.232 1.00 92.50 201 GLY A C 1
ATOM 1487 O O . GLY A 1 201 ? -14.177 24.772 -7.864 1.00 92.50 201 GLY A O 1
ATOM 1488 N N . ARG A 1 202 ? -15.587 23.947 -6.325 1.00 94.50 202 ARG A N 1
ATOM 1489 C CA . ARG A 1 202 ? -16.235 25.243 -6.056 1.00 94.50 202 ARG A CA 1
ATOM 1490 C C . ARG A 1 202 ? -15.278 26.276 -5.473 1.00 94.50 202 ARG A C 1
ATOM 1492 O O . ARG A 1 202 ? -15.361 27.441 -5.850 1.00 94.50 202 ARG A O 1
ATOM 1499 N N . GLU A 1 203 ? -14.400 25.879 -4.555 1.00 94.06 203 GLU A N 1
ATOM 1500 C CA . GLU A 1 203 ? -13.415 26.809 -4.000 1.00 94.06 203 GLU A CA 1
ATOM 1501 C C . GLU A 1 203 ? -12.357 27.187 -5.046 1.00 94.06 203 GLU A C 1
ATOM 1503 O O . GLU A 1 203 ? -11.975 28.352 -5.119 1.00 94.06 203 GLU A O 1
ATOM 1508 N N . MET A 1 204 ? -11.938 26.254 -5.908 1.00 90.12 204 MET A N 1
ATOM 1509 C CA . MET A 1 204 ? -11.037 26.561 -7.022 1.00 90.12 204 MET A CA 1
ATOM 1510 C C . MET A 1 204 ? -11.646 27.607 -7.960 1.00 90.12 204 MET A C 1
ATOM 1512 O O . MET A 1 204 ? -11.007 28.619 -8.240 1.00 90.12 204 MET A O 1
ATOM 1516 N N . ASP A 1 205 ? -12.9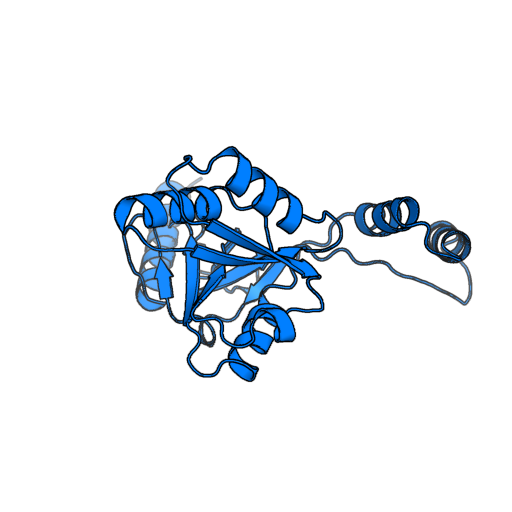03 27.421 -8.366 1.00 90.81 205 ASP A N 1
ATOM 1517 C CA . ASP A 1 205 ? -13.624 28.409 -9.172 1.00 90.81 205 ASP A CA 1
ATOM 1518 C C . ASP A 1 205 ? -13.756 29.749 -8.437 1.00 90.81 205 ASP A C 1
ATOM 1520 O O . ASP A 1 205 ? -13.573 30.813 -9.017 1.00 90.81 205 ASP A O 1
ATOM 1524 N N . ARG A 1 206 ? -14.059 29.726 -7.139 1.00 92.62 206 ARG A N 1
ATOM 1525 C CA . ARG A 1 206 ? -14.243 30.944 -6.346 1.00 92.62 206 ARG A CA 1
ATOM 1526 C C . ARG A 1 206 ? -12.966 31.776 -6.226 1.00 92.62 206 ARG A C 1
ATOM 1528 O O . ARG A 1 206 ? -13.055 33.001 -6.228 1.00 92.62 206 ARG A O 1
ATOM 1535 N N . PHE A 1 207 ? -11.814 31.136 -6.042 1.00 91.38 207 PHE A N 1
ATOM 1536 C CA . PHE A 1 207 ? -10.557 31.836 -5.767 1.00 91.38 207 PHE A CA 1
ATOM 1537 C C . PHE A 1 207 ? -9.712 32.096 -7.014 1.00 91.38 207 PHE A C 1
ATOM 1539 O O . PHE A 1 207 ? -8.945 33.055 -7.012 1.00 91.38 207 PHE A O 1
ATOM 1546 N N . PHE A 1 208 ? -9.834 31.268 -8.055 1.00 90.88 208 PHE A N 1
ATOM 1547 C CA . PHE A 1 208 ? -8.890 31.272 -9.177 1.00 90.88 208 PHE A CA 1
ATOM 1548 C C . PHE A 1 208 ? -9.514 31.482 -10.554 1.00 90.88 208 PHE A C 1
ATOM 1550 O O . PHE A 1 208 ? -8.773 31.611 -11.519 1.00 90.88 208 PHE A O 1
ATOM 1557 N N . LYS A 1 209 ? -10.843 31.544 -10.686 1.00 83.06 209 LYS A N 1
ATOM 1558 C CA . LYS A 1 209 ? -11.489 31.685 -12.003 1.00 83.06 209 LYS A CA 1
ATOM 1559 C C . LYS A 1 209 ? -11.161 32.993 -12.728 1.00 83.06 209 LYS A C 1
ATOM 1561 O O . LYS A 1 209 ? -11.198 33.019 -13.954 1.00 83.06 209 LYS A O 1
ATOM 1566 N N . ASP A 1 210 ? -10.862 34.046 -11.972 1.00 85.25 210 ASP A N 1
ATOM 1567 C CA . ASP A 1 210 ? -10.608 35.392 -12.496 1.00 85.25 210 ASP A CA 1
ATOM 1568 C C . ASP A 1 210 ? -9.108 35.773 -12.496 1.00 85.25 210 ASP A C 1
ATOM 1570 O O . ASP A 1 210 ? -8.777 36.941 -12.711 1.00 85.25 210 ASP A O 1
ATOM 1574 N N . LEU A 1 211 ? -8.210 34.812 -12.224 1.00 78.75 211 LEU A N 1
ATOM 1575 C CA . LEU A 1 211 ? -6.750 34.950 -12.366 1.00 78.75 211 LEU A CA 1
ATOM 1576 C C . LEU A 1 211 ? -6.309 34.615 -13.798 1.00 78.75 211 LEU A C 1
ATOM 1578 O O . LEU A 1 211 ? -5.420 35.337 -14.303 1.00 78.75 211 LEU A O 1
#

Nearest PDB structures (foldseek):
  3a11-assembly1_E  TM=8.437E-01  e=3.209E-14  Thermococcus kodakarensis KOD1
  3a11-assembly1_B  TM=8.435E-01  e=1.013E-13  Thermococcus kodakarensis KOD1
  3a9c-assembly1_B  TM=8.458E-01  e=1.584E-13  Thermococcus kodakarensis
  1vb5-assembly1_B  TM=9.086E-01  e=3.176E-11  Pyrococcus horikoshii OT3
  3ecs-assembly1_D  TM=7.949E-01  e=1.135E-09  Homo sapiens

InterPro domains:
  IPR000649 Initiation factor 2B-related [PF01008] (3-189)
  IPR037171 NagB/RpiA transferase-like [SSF100950] (10-198)
  IPR042529 Initiation factor 2B-like, C-terminal [G3DSA:3.40.50.10470] (1-206)

pLDDT: mean 91.72, std 7.17, range [63.91, 98.31]

Mean predicted aligned error: 4.88 Å

Radius of gyration: 19.84 Å; Cα contacts (8 Å, |Δi|>4): 344; chains: 1; bounding box: 46×51×60 Å

Solvent-accessible surface area (backbone atoms only — not comparable to full-atom values): 11756 Å² total; per-residue (Å²): 70,67,61,50,65,70,59,51,51,53,52,53,53,48,33,68,75,66,77,40,74,46,80,42,72,36,28,25,23,84,63,80,39,29,15,56,56,35,53,51,52,46,63,74,69,51,56,94,85,58,48,72,47,80,45,83,39,54,50,92,41,29,45,71,63,23,52,80,40,67,63,49,80,40,64,48,74,30,26,29,22,72,34,28,31,30,25,54,51,62,52,48,61,34,51,56,26,23,58,69,61,14,77,83,44,40,33,36,34,50,40,56,76,83,34,48,33,44,70,64,62,65,84,78,56,77,76,52,72,48,70,40,61,55,53,52,53,52,31,62,79,68,64,54,83,68,49,68,61,54,54,49,37,61,70,56,84,67,71,98,65,82,67,85,75,81,32,64,50,48,40,74,34,61,35,93,72,49,75,38,36,40,32,90,88,42,83,37,52,51,68,52,40,32,53,50,7,50,48,46,39,53,51,48,52,72,76,50,68,90,113